Protein AF-A0A519QEM3-F1 (afdb_monomer_lite)

Structure (mmCIF, N/CA/C/O backbone):
data_AF-A0A519QEM3-F1
#
_entry.id   AF-A0A519QEM3-F1
#
loop_
_atom_site.group_PDB
_atom_site.id
_atom_site.type_symbol
_atom_site.label_atom_id
_atom_site.label_alt_id
_atom_site.label_comp_id
_atom_site.label_asym_id
_atom_site.label_entity_id
_atom_site.label_seq_id
_atom_site.pdbx_PDB_ins_code
_atom_site.Cartn_x
_atom_site.Cartn_y
_atom_site.Cartn_z
_atom_site.occupancy
_atom_site.B_iso_or_equiv
_atom_site.auth_seq_id
_atom_site.auth_comp_id
_atom_site.auth_asym_id
_atom_site.auth_atom_id
_atom_site.pdbx_PDB_model_num
ATOM 1 N N . MET A 1 1 ? -56.409 52.881 5.881 1.00 37.09 1 MET A N 1
ATOM 2 C CA . MET A 1 1 ? -55.362 53.897 6.147 1.00 37.09 1 MET A CA 1
ATOM 3 C C . MET A 1 1 ? -54.203 53.161 6.816 1.00 37.09 1 MET A C 1
ATOM 5 O O . MET A 1 1 ? -54.442 52.584 7.860 1.00 37.09 1 MET A O 1
ATOM 9 N N . ARG A 1 2 ? -53.178 52.768 6.035 1.00 37.94 2 ARG A N 1
ATOM 10 C CA . ARG A 1 2 ? -51.788 53.311 6.024 1.00 37.94 2 ARG A CA 1
ATOM 11 C C . ARG A 1 2 ? -51.075 53.154 7.381 1.00 37.94 2 ARG A C 1
ATOM 13 O O . ARG A 1 2 ? -51.625 53.618 8.361 1.00 37.94 2 ARG A O 1
ATOM 20 N N . ALA A 1 3 ? -49.854 52.649 7.540 1.00 41.03 3 ALA A N 1
ATOM 21 C CA . ALA A 1 3 ? -48.864 51.926 6.736 1.00 41.03 3 ALA A CA 1
ATOM 22 C C . ALA A 1 3 ? -47.791 51.458 7.757 1.00 41.03 3 ALA A C 1
ATOM 24 O O . ALA A 1 3 ? -47.508 52.206 8.690 1.00 41.03 3 ALA A O 1
ATOM 25 N N . ALA A 1 4 ? -47.194 50.272 7.607 1.00 41.25 4 ALA A N 1
ATOM 26 C CA . ALA A 1 4 ? -45.984 49.891 8.350 1.00 41.25 4 ALA A CA 1
ATOM 27 C C . ALA A 1 4 ? -44.762 50.084 7.430 1.00 41.25 4 ALA A C 1
ATOM 29 O O . ALA A 1 4 ? -44.864 49.758 6.243 1.00 41.25 4 ALA A O 1
ATOM 30 N N . PRO A 1 5 ? -43.636 50.641 7.911 1.00 49.56 5 PRO A N 1
ATOM 31 C CA . PRO A 1 5 ? -42.508 50.979 7.056 1.00 49.56 5 PRO A CA 1
ATOM 32 C C . PRO A 1 5 ? -41.719 49.716 6.698 1.00 49.56 5 PRO A C 1
ATOM 34 O O . PRO A 1 5 ? -41.186 49.027 7.565 1.00 49.56 5 PRO A O 1
ATOM 37 N N . GLY A 1 6 ? -41.640 49.420 5.401 1.00 39.38 6 GLY A N 1
ATOM 38 C CA . GLY A 1 6 ? -40.693 48.451 4.865 1.00 39.38 6 GLY A CA 1
ATOM 39 C C . GLY A 1 6 ? -39.281 49.026 4.925 1.00 39.38 6 GLY A C 1
ATOM 40 O O . GLY A 1 6 ? -38.982 50.009 4.251 1.00 39.38 6 GLY A O 1
ATOM 41 N N . ALA A 1 7 ? -38.413 48.416 5.727 1.00 47.94 7 ALA A N 1
ATOM 42 C CA . ALA A 1 7 ? -36.980 48.647 5.648 1.00 47.94 7 ALA A CA 1
ATOM 43 C C . ALA A 1 7 ? -36.429 47.873 4.438 1.00 47.94 7 ALA A C 1
ATOM 45 O O . ALA A 1 7 ? -36.292 46.652 4.471 1.00 47.94 7 ALA A O 1
ATOM 46 N N . LEU A 1 8 ? -36.149 48.590 3.349 1.00 42.59 8 LEU A N 1
ATOM 47 C CA . LEU A 1 8 ? -35.366 48.089 2.222 1.00 42.59 8 LEU A CA 1
ATOM 48 C C . LEU A 1 8 ? -33.909 47.918 2.672 1.00 42.59 8 LEU A C 1
ATOM 50 O O . LEU A 1 8 ? -33.175 48.895 2.796 1.00 42.59 8 LEU A O 1
ATOM 54 N N . ILE A 1 9 ? -33.481 46.677 2.894 1.00 47.78 9 ILE A N 1
ATOM 55 C CA . ILE A 1 9 ? -32.057 46.338 2.958 1.00 47.78 9 ILE A CA 1
ATOM 56 C C . ILE A 1 9 ? -31.592 46.144 1.514 1.00 47.78 9 ILE A C 1
ATOM 58 O O . ILE A 1 9 ? -31.802 45.096 0.907 1.00 47.78 9 ILE A O 1
ATOM 62 N N . ALA A 1 10 ? -30.994 47.188 0.943 1.00 45.66 10 ALA A N 1
ATOM 63 C CA . ALA A 1 10 ? -30.271 47.091 -0.315 1.00 45.66 10 ALA A CA 1
ATOM 64 C C . ALA A 1 10 ? -28.952 46.344 -0.061 1.00 45.66 10 ALA A C 1
ATOM 66 O O . ALA A 1 10 ? -27.999 46.905 0.477 1.00 45.66 10 ALA A O 1
ATOM 67 N N . ILE A 1 11 ? -28.905 45.060 -0.420 1.00 54.31 11 ILE A N 1
ATOM 68 C CA . ILE A 1 11 ? -27.664 44.285 -0.439 1.00 54.31 11 ILE A CA 1
ATOM 69 C C . ILE A 1 11 ? -26.858 44.763 -1.651 1.00 54.31 11 ILE A C 1
ATOM 71 O O . ILE A 1 11 ? -27.142 44.397 -2.790 1.00 54.31 11 ILE A O 1
ATOM 75 N N . LEU A 1 12 ? -25.862 45.612 -1.404 1.00 47.81 12 LEU A N 1
ATOM 76 C CA . LEU A 1 12 ? -24.816 45.940 -2.368 1.00 47.81 12 LEU A CA 1
ATOM 77 C C . LEU A 1 12 ? -23.982 44.675 -2.619 1.00 47.81 12 LEU A C 1
ATOM 79 O O . LEU A 1 12 ? -23.087 44.350 -1.840 1.00 47.81 12 LEU A O 1
ATOM 83 N N . LEU A 1 13 ? -24.281 43.946 -3.699 1.00 51.22 13 LEU A N 1
ATOM 84 C CA . LEU A 1 13 ? -23.350 42.969 -4.261 1.00 51.22 13 LEU A CA 1
ATOM 85 C C . LEU A 1 13 ? -22.171 43.740 -4.863 1.00 51.22 13 LEU A C 1
ATOM 87 O O . LEU A 1 13 ? -22.186 44.134 -6.028 1.00 51.22 13 LEU A O 1
ATOM 91 N N . SER A 1 14 ? -21.137 43.952 -4.058 1.00 55.09 14 SER A N 1
ATOM 92 C CA . SER A 1 14 ? -19.817 44.318 -4.552 1.00 55.09 14 SER A CA 1
ATOM 93 C C . SER A 1 14 ? -19.279 43.131 -5.349 1.00 55.09 14 SER A C 1
ATOM 95 O O . SER A 1 14 ? -18.717 42.195 -4.781 1.00 55.09 14 SER A O 1
ATOM 97 N N . ALA A 1 15 ? -19.484 43.136 -6.666 1.00 57.53 15 ALA A N 1
ATOM 98 C CA . ALA A 1 15 ? -18.758 42.256 -7.566 1.00 57.53 15 ALA A CA 1
ATOM 99 C C . ALA A 1 15 ? -17.275 42.636 -7.476 1.00 57.53 15 ALA A C 1
ATOM 101 O O . ALA A 1 15 ? -16.819 43.576 -8.126 1.00 57.53 15 ALA A O 1
ATOM 102 N N . ALA A 1 16 ? -16.527 41.945 -6.614 1.00 57.25 16 ALA A N 1
ATOM 103 C CA . ALA A 1 16 ? -15.078 41.978 -6.687 1.00 57.25 16 ALA A CA 1
ATOM 104 C C . ALA A 1 16 ? -14.698 41.559 -8.116 1.00 57.25 16 ALA A C 1
ATOM 106 O O . ALA A 1 16 ? -15.255 40.573 -8.614 1.00 57.25 16 ALA A O 1
ATOM 107 N N . PRO A 1 17 ? -13.814 42.297 -8.808 1.00 53.72 17 PRO A N 1
ATOM 108 C CA . PRO A 1 17 ? -13.381 41.893 -10.129 1.00 53.72 17 PRO A CA 1
ATOM 109 C C . PRO A 1 17 ? -12.759 40.509 -9.982 1.00 53.72 17 PRO A C 1
ATOM 111 O O . PRO A 1 17 ? -11.785 40.329 -9.249 1.00 53.72 17 PRO A O 1
ATOM 114 N N . VAL A 1 18 ? -13.360 39.519 -10.641 1.00 58.19 18 VAL A N 1
ATOM 115 C CA . VAL A 1 18 ? -12.718 38.229 -10.863 1.00 58.19 18 VAL A CA 1
ATOM 116 C C . VAL A 1 18 ? -11.415 38.567 -11.568 1.00 58.19 18 VAL A C 1
ATOM 118 O O . VAL A 1 18 ? -11.432 39.014 -12.714 1.00 58.19 18 VAL A O 1
ATOM 121 N N . ALA A 1 19 ? -10.297 38.454 -10.853 1.00 60.50 19 ALA A N 1
ATOM 122 C CA . ALA A 1 19 ? -8.987 38.566 -11.461 1.00 60.50 19 ALA A CA 1
ATOM 123 C C . ALA A 1 19 ? -8.963 37.534 -12.590 1.00 60.50 19 ALA A C 1
ATOM 125 O O . ALA A 1 19 ? -9.060 36.331 -12.337 1.00 60.50 19 ALA A O 1
ATOM 126 N N . ALA A 1 20 ? -8.961 38.021 -13.831 1.00 57.25 20 ALA A N 1
ATOM 127 C CA . ALA A 1 20 ? -8.932 37.183 -15.011 1.00 57.25 20 ALA A CA 1
ATOM 128 C C . ALA A 1 20 ? -7.751 36.221 -14.867 1.00 57.25 20 ALA A C 1
ATOM 130 O O . ALA A 1 20 ? -6.606 36.652 -14.722 1.00 57.25 20 ALA A O 1
ATOM 131 N N . GLN A 1 21 ? -8.046 34.922 -14.836 1.00 63.72 21 GLN A N 1
ATOM 132 C CA . GLN A 1 21 ? -7.025 33.887 -14.851 1.00 63.72 21 GLN A CA 1
ATOM 133 C C . GLN A 1 21 ? -6.188 34.108 -16.110 1.00 63.72 21 GLN A C 1
ATOM 135 O O . GLN A 1 21 ? -6.733 34.165 -17.212 1.00 63.72 21 GLN A O 1
ATOM 140 N N . THR A 1 22 ? -4.881 34.298 -15.947 1.00 73.06 22 THR A N 1
ATOM 141 C CA . THR A 1 22 ? -3.944 34.417 -17.062 1.00 73.06 22 THR A CA 1
ATOM 142 C C . THR A 1 22 ? -4.153 33.215 -17.977 1.00 73.06 22 THR A C 1
ATOM 144 O O . THR A 1 22 ? -4.041 32.076 -17.520 1.00 73.06 22 THR A O 1
ATOM 147 N N . SER A 1 23 ? -4.508 33.450 -19.244 1.00 73.31 23 SER A N 1
ATOM 148 C CA . SER A 1 23 ? -4.707 32.367 -20.208 1.00 73.31 23 SER A CA 1
ATOM 149 C C . SER A 1 23 ? -3.469 31.476 -20.226 1.00 73.31 23 SER A C 1
ATOM 151 O O . SER A 1 23 ? -2.350 31.977 -20.348 1.00 73.31 23 SER A O 1
ATOM 153 N N . TYR A 1 24 ? -3.663 30.164 -20.091 1.00 79.69 24 TYR A N 1
ATOM 154 C CA . TYR A 1 24 ? -2.576 29.201 -20.214 1.00 79.69 24 TYR A CA 1
ATOM 155 C C . TYR A 1 24 ? -1.916 29.367 -21.587 1.00 79.69 24 TYR A C 1
ATOM 157 O O . TYR A 1 24 ? -2.555 29.171 -22.621 1.00 79.69 24 TYR A O 1
ATOM 165 N N . VAL A 1 25 ? -0.639 29.742 -21.591 1.00 81.62 25 VAL A N 1
ATOM 166 C CA . VAL A 1 25 ? 0.192 29.731 -22.792 1.00 81.62 25 VAL A CA 1
ATOM 167 C C . VAL A 1 25 ? 0.949 28.414 -22.773 1.00 81.62 25 VAL A C 1
ATOM 169 O O . VAL A 1 25 ? 1.750 28.174 -21.872 1.00 81.62 25 VAL A O 1
ATOM 172 N N . ALA A 1 26 ? 0.669 27.545 -23.744 1.00 78.88 26 ALA A N 1
ATOM 173 C CA . ALA A 1 26 ? 1.406 26.302 -23.902 1.00 78.88 26 ALA A CA 1
ATOM 174 C C . ALA A 1 26 ? 2.866 26.631 -24.234 1.00 78.88 26 ALA A C 1
ATOM 176 O O . ALA A 1 26 ? 3.176 27.087 -25.335 1.00 78.88 26 ALA A O 1
ATOM 177 N N . THR A 1 27 ? 3.765 26.423 -23.277 1.00 82.69 27 THR A N 1
ATOM 178 C CA . THR A 1 27 ? 5.201 26.442 -23.552 1.00 82.69 27 THR A CA 1
ATOM 179 C C . THR A 1 27 ? 5.514 25.263 -24.475 1.00 82.69 27 THR A C 1
ATOM 181 O O . THR A 1 27 ? 5.010 24.164 -24.214 1.00 82.69 27 THR A O 1
ATOM 184 N N . PRO A 1 28 ? 6.315 25.442 -25.544 1.00 83.88 28 PRO A N 1
ATOM 185 C CA . PRO A 1 28 ? 6.778 24.305 -26.326 1.00 83.88 28 PRO A CA 1
ATOM 186 C C . PRO A 1 28 ? 7.442 23.290 -25.384 1.00 83.88 28 PRO A C 1
ATOM 188 O O . PRO A 1 28 ? 8.163 23.703 -24.466 1.00 83.88 28 PRO A O 1
ATOM 191 N N . PRO A 1 29 ? 7.171 21.982 -25.553 1.00 79.56 29 PRO A N 1
ATOM 192 C CA . PRO A 1 29 ? 7.812 20.968 -24.735 1.00 79.56 29 PRO A CA 1
ATOM 193 C C . PRO A 1 29 ? 9.324 21.125 -24.875 1.00 79.56 29 PRO A C 1
ATOM 195 O O . PRO A 1 29 ? 9.840 21.287 -25.981 1.00 79.56 29 PRO A O 1
ATOM 198 N N . LEU A 1 30 ? 10.024 21.129 -23.742 1.00 81.12 30 LEU A N 1
ATOM 199 C CA . LEU A 1 30 ? 11.479 21.088 -23.748 1.00 81.12 30 LEU A CA 1
ATOM 200 C C . LEU A 1 30 ? 11.917 19.834 -24.510 1.00 81.12 30 LEU A C 1
ATOM 202 O O . LEU A 1 30 ? 11.309 18.772 -24.341 1.00 81.12 30 LEU A O 1
ATOM 206 N N . GLU A 1 31 ? 12.969 19.960 -25.321 1.00 79.25 31 GLU A N 1
ATOM 207 C CA . GLU A 1 31 ? 13.616 18.793 -25.917 1.00 79.25 31 GLU A CA 1
ATOM 208 C C . GLU A 1 31 ? 13.948 17.796 -24.797 1.00 79.25 31 GLU A C 1
ATOM 210 O O . GLU A 1 31 ? 14.490 18.213 -23.761 1.00 79.25 31 GLU A O 1
ATOM 215 N N . PRO A 1 32 ? 13.601 16.504 -24.949 1.00 76.94 32 PRO A N 1
ATOM 216 C CA . PRO A 1 32 ? 13.931 15.506 -23.949 1.00 76.94 32 PRO A CA 1
ATOM 217 C C . PRO A 1 32 ? 15.425 15.575 -23.646 1.00 76.94 32 PRO A C 1
ATOM 219 O O . PRO A 1 32 ? 16.260 15.508 -24.550 1.00 76.94 32 PRO A O 1
ATOM 222 N N . GLY A 1 33 ? 15.769 15.724 -22.366 1.00 74.75 33 GLY A N 1
ATOM 223 C CA . GLY A 1 33 ? 17.163 15.645 -21.947 1.00 74.75 33 GLY A CA 1
ATOM 224 C C . GLY A 1 33 ? 17.785 14.331 -22.426 1.00 74.75 33 GLY A C 1
ATOM 225 O O . GLY A 1 33 ? 17.088 13.324 -22.576 1.00 74.75 33 GLY A O 1
ATOM 226 N N . ALA A 1 34 ? 19.099 14.336 -22.663 1.00 77.81 34 ALA A N 1
ATOM 227 C CA . ALA A 1 34 ? 19.812 13.119 -23.026 1.00 77.81 34 ALA A CA 1
ATOM 228 C C . ALA A 1 34 ? 19.531 12.030 -21.979 1.00 77.81 34 ALA A C 1
ATOM 230 O O . ALA A 1 34 ? 19.786 12.214 -20.786 1.00 77.81 34 ALA A O 1
ATOM 231 N N . GLY A 1 35 ? 18.955 10.913 -22.427 1.00 76.56 35 GLY A N 1
ATOM 232 C CA . GLY A 1 35 ? 18.642 9.795 -21.551 1.00 76.56 35 GLY A CA 1
ATOM 233 C C . GLY A 1 35 ? 19.917 9.253 -20.912 1.00 76.56 35 GLY A C 1
ATOM 234 O O . GLY A 1 35 ? 20.907 9.011 -21.596 1.00 76.56 35 GLY A O 1
ATOM 235 N N . VAL A 1 36 ? 19.883 9.032 -19.598 1.00 85.88 36 VAL A N 1
ATOM 236 C CA . VAL A 1 36 ? 21.011 8.444 -18.851 1.00 85.88 36 VAL A CA 1
ATOM 237 C C . VAL A 1 36 ? 21.280 6.999 -19.297 1.00 85.88 36 VAL A C 1
ATOM 239 O O . VAL A 1 36 ? 22.401 6.508 -19.202 1.00 85.88 36 VAL A O 1
ATOM 242 N N . CYS A 1 37 ? 20.253 6.322 -19.815 1.00 86.44 37 CYS A N 1
ATOM 243 C CA . CYS A 1 37 ? 20.293 4.919 -20.203 1.00 86.44 37 CYS A CA 1
ATOM 244 C C . CYS A 1 37 ? 20.213 4.764 -21.732 1.00 86.44 37 CYS A C 1
ATOM 246 O O . CYS A 1 37 ? 19.310 5.346 -22.346 1.00 86.44 37 CYS A O 1
ATOM 248 N N . PRO A 1 38 ? 21.065 3.929 -22.357 1.00 80.88 38 PRO A N 1
ATOM 249 C CA . PRO A 1 38 ? 20.909 3.548 -23.759 1.00 80.88 38 PRO A CA 1
ATOM 250 C C . PRO A 1 38 ? 19.513 2.967 -24.024 1.00 80.88 38 PRO A C 1
ATOM 252 O O . PRO A 1 38 ? 19.046 2.104 -23.285 1.00 80.88 38 PRO A O 1
ATOM 255 N N . GLY A 1 39 ? 18.816 3.468 -25.047 1.00 80.31 39 GLY A N 1
ATOM 256 C CA . GLY A 1 39 ? 17.453 3.018 -25.370 1.00 80.31 39 GLY A CA 1
ATOM 257 C C . GLY A 1 39 ? 16.391 3.350 -24.310 1.00 80.31 39 GLY A C 1
ATOM 258 O O . GLY A 1 39 ? 15.286 2.820 -24.377 1.00 80.31 39 GLY A O 1
ATOM 259 N N . GLY A 1 40 ? 16.705 4.210 -23.334 1.00 84.50 40 GLY A N 1
ATOM 260 C CA . GLY A 1 40 ? 15.761 4.672 -22.314 1.00 84.50 40 GLY A CA 1
ATOM 261 C C . GLY A 1 40 ? 15.545 3.725 -21.127 1.00 84.50 40 GLY A C 1
ATOM 262 O O . GLY A 1 40 ? 14.781 4.077 -20.232 1.00 84.50 40 GLY A O 1
ATOM 263 N N . LEU A 1 41 ? 16.220 2.567 -21.069 1.00 86.31 41 LEU A N 1
ATOM 264 C CA . LEU A 1 41 ? 16.090 1.608 -19.965 1.00 86.31 41 LEU A CA 1
ATOM 265 C C . LEU A 1 41 ? 17.458 1.135 -19.467 1.00 86.31 41 LEU A C 1
ATOM 267 O O . LEU A 1 41 ? 18.217 0.495 -20.188 1.00 86.31 41 LEU A O 1
ATOM 271 N N . CYS A 1 42 ? 17.766 1.441 -18.210 1.00 90.50 42 CYS A N 1
ATOM 272 C CA . CYS A 1 42 ? 18.963 0.934 -17.549 1.00 90.50 42 CYS A CA 1
ATOM 273 C C . CYS A 1 42 ? 18.725 -0.496 -17.052 1.00 90.50 42 CYS A C 1
ATOM 275 O O . CYS A 1 42 ? 17.659 -0.790 -16.517 1.00 90.50 42 CYS A O 1
ATOM 277 N N . GLN A 1 43 ? 19.747 -1.350 -17.176 1.00 91.38 43 GLN A N 1
ATOM 278 C CA . GLN A 1 43 ? 19.775 -2.715 -16.624 1.00 91.38 43 GLN A CA 1
ATOM 279 C C . GLN A 1 43 ? 18.526 -3.552 -16.972 1.00 91.38 43 GLN A C 1
ATOM 281 O O . GLN A 1 43 ? 17.890 -4.115 -16.072 1.00 91.38 43 GLN A O 1
ATOM 286 N N . PRO A 1 44 ? 18.136 -3.641 -18.257 1.00 92.06 44 PRO A N 1
ATOM 287 C CA . PRO A 1 44 ? 16.932 -4.368 -18.660 1.00 92.06 44 PRO A CA 1
ATOM 288 C C . PRO A 1 44 ? 16.945 -5.844 -18.230 1.00 92.06 44 PRO A C 1
ATOM 290 O O . PRO A 1 44 ? 15.888 -6.435 -18.010 1.00 92.06 44 PRO A O 1
ATOM 293 N N . GLU A 1 45 ? 18.123 -6.437 -18.037 1.00 93.88 45 GLU A N 1
ATOM 294 C CA . GLU A 1 45 ? 18.307 -7.820 -17.595 1.00 93.88 45 GLU A CA 1
ATOM 295 C C . GLU A 1 45 ? 17.709 -8.072 -16.201 1.00 93.88 45 GLU A C 1
ATOM 297 O O . GLU A 1 45 ? 17.262 -9.183 -15.914 1.00 93.88 45 GLU A O 1
ATOM 302 N N . ALA A 1 46 ? 17.619 -7.042 -15.348 1.00 93.75 46 ALA A N 1
ATOM 303 C CA . ALA A 1 46 ? 17.004 -7.145 -14.024 1.00 93.75 46 ALA A CA 1
ATOM 304 C C . ALA A 1 46 ? 15.506 -7.511 -14.087 1.00 93.75 46 ALA A C 1
ATOM 306 O O . ALA A 1 46 ? 14.953 -8.041 -13.122 1.00 93.75 46 ALA A O 1
ATOM 307 N N . LEU A 1 47 ? 14.847 -7.285 -15.230 1.00 93.50 47 LEU A N 1
ATOM 308 C CA . LEU A 1 47 ? 13.441 -7.635 -15.446 1.00 93.50 47 LEU A CA 1
ATOM 309 C C . LEU A 1 47 ? 13.227 -9.114 -15.795 1.00 93.50 47 LEU A C 1
ATOM 311 O O . LEU A 1 47 ? 12.089 -9.588 -15.739 1.00 93.50 47 LEU A O 1
ATOM 315 N N . ALA A 1 48 ? 14.286 -9.867 -16.114 1.00 95.94 48 ALA A N 1
ATOM 316 C CA . ALA A 1 48 ? 14.174 -11.254 -16.567 1.00 95.94 48 ALA A CA 1
ATOM 317 C C . ALA A 1 48 ? 13.387 -12.138 -15.582 1.00 95.94 48 ALA A C 1
ATOM 319 O O . ALA A 1 48 ? 12.530 -12.921 -15.994 1.00 95.94 48 ALA A O 1
ATOM 320 N N . GLY A 1 49 ? 13.612 -11.967 -14.273 1.00 96.12 49 GLY A N 1
ATOM 321 C CA . GLY A 1 49 ? 12.896 -12.719 -13.238 1.00 96.12 49 GLY A CA 1
ATOM 322 C C . GLY A 1 49 ? 11.392 -12.424 -13.195 1.00 96.12 49 GLY A C 1
ATOM 323 O O . GLY A 1 49 ? 10.589 -13.341 -13.017 1.00 96.12 49 GLY A O 1
ATOM 324 N N . VAL A 1 50 ? 10.995 -11.164 -13.409 1.00 95.00 50 VAL A N 1
ATOM 325 C CA . VAL A 1 50 ? 9.577 -10.770 -13.477 1.00 95.00 50 VAL A CA 1
ATOM 326 C C . VAL A 1 50 ? 8.921 -11.371 -14.717 1.00 95.00 50 VAL A C 1
ATOM 328 O O . VAL A 1 50 ? 7.843 -11.953 -14.604 1.00 95.00 50 VAL A O 1
ATOM 331 N N . PHE A 1 51 ? 9.574 -11.308 -15.881 1.00 96.06 51 PHE A N 1
ATOM 332 C CA . PHE A 1 51 ? 9.029 -11.890 -17.110 1.00 96.06 51 PHE A CA 1
ATOM 333 C C . PHE A 1 51 ? 8.904 -13.411 -17.037 1.00 96.06 51 PHE A C 1
ATOM 335 O O . PHE A 1 51 ? 7.874 -13.948 -17.440 1.00 96.06 51 PHE A O 1
ATOM 342 N N . ALA A 1 52 ? 9.881 -14.104 -16.449 1.00 97.38 52 ALA A N 1
ATOM 343 C CA . ALA A 1 52 ? 9.786 -15.542 -16.214 1.00 97.38 52 ALA A CA 1
ATOM 344 C C . ALA A 1 52 ? 8.603 -15.898 -15.294 1.00 97.38 52 ALA A C 1
ATOM 346 O O . ALA A 1 52 ? 7.864 -16.845 -15.562 1.00 97.38 52 ALA A O 1
ATOM 347 N N . ALA A 1 53 ? 8.376 -15.120 -14.229 1.00 97.50 53 ALA A N 1
ATOM 348 C CA . ALA A 1 53 ? 7.260 -15.348 -13.312 1.00 97.50 53 ALA A CA 1
ATOM 349 C C . ALA A 1 53 ? 5.889 -15.082 -13.964 1.00 97.50 53 ALA A C 1
ATOM 351 O O . ALA A 1 53 ? 4.936 -15.825 -13.714 1.00 97.50 53 ALA A O 1
ATOM 352 N N . LEU A 1 54 ? 5.790 -14.055 -14.812 1.00 96.75 54 LEU A N 1
ATOM 353 C CA . LEU A 1 54 ? 4.583 -13.747 -15.583 1.00 96.75 54 LEU A CA 1
ATOM 354 C C . LEU A 1 54 ? 4.293 -14.826 -16.638 1.00 96.75 54 LEU A C 1
ATOM 356 O O . LEU A 1 54 ? 3.160 -15.291 -16.717 1.00 96.75 54 LEU A O 1
ATOM 360 N N . ALA A 1 55 ? 5.312 -15.302 -17.360 1.00 97.12 55 ALA A N 1
ATOM 361 C CA . ALA A 1 55 ? 5.173 -16.401 -18.318 1.00 97.12 55 ALA A CA 1
ATOM 362 C C . ALA A 1 55 ? 4.716 -17.706 -17.641 1.00 97.12 55 ALA A C 1
ATOM 364 O O . ALA A 1 55 ? 3.840 -18.400 -18.149 1.00 97.12 55 ALA A O 1
ATOM 365 N N . ALA A 1 56 ? 5.249 -18.022 -16.454 1.00 97.56 56 ALA A N 1
ATOM 366 C CA . ALA A 1 56 ? 4.794 -19.170 -15.667 1.00 97.56 56 ALA A CA 1
ATOM 367 C C . ALA A 1 56 ? 3.339 -19.017 -15.174 1.00 97.56 56 ALA A C 1
ATOM 369 O O . ALA A 1 56 ? 2.620 -20.007 -15.048 1.00 97.56 56 ALA A O 1
ATOM 370 N N . THR A 1 57 ? 2.892 -17.781 -14.921 1.00 96.38 57 THR A N 1
ATOM 371 C CA . THR A 1 57 ? 1.490 -17.483 -14.578 1.00 96.38 57 THR A CA 1
ATOM 372 C C . THR A 1 57 ? 0.575 -17.718 -15.784 1.00 96.38 57 THR A C 1
ATOM 374 O O . THR A 1 57 ? -0.424 -18.416 -15.655 1.00 96.38 57 THR A O 1
ATOM 377 N N . GLU A 1 58 ? 0.948 -17.215 -16.967 1.00 95.19 58 GLU A N 1
ATOM 378 C CA . GLU A 1 58 ? 0.238 -17.464 -18.236 1.00 95.19 58 GLU A CA 1
ATOM 379 C C . GLU A 1 58 ? 0.160 -18.961 -18.576 1.00 95.19 58 GLU A C 1
ATOM 381 O O . GLU A 1 58 ? -0.876 -19.441 -19.030 1.00 95.19 58 GLU A O 1
ATOM 386 N N . ALA A 1 59 ? 1.231 -19.715 -18.314 1.00 96.38 59 ALA A N 1
ATOM 387 C CA . ALA A 1 59 ? 1.285 -21.157 -18.543 1.00 96.38 59 ALA A CA 1
ATOM 388 C C . ALA A 1 59 ? 0.534 -21.991 -17.484 1.00 96.38 59 ALA A C 1
ATOM 390 O O . ALA A 1 59 ? 0.480 -23.214 -17.605 1.00 96.38 59 ALA A O 1
ATOM 391 N N . GLY A 1 60 ? 0.002 -21.370 -16.423 1.00 95.56 60 GLY A N 1
ATOM 392 C CA . GLY A 1 60 ? -0.666 -22.072 -15.322 1.00 95.56 60 GLY A CA 1
ATOM 393 C C . GLY A 1 60 ? 0.262 -22.949 -14.471 1.00 95.56 60 GLY A C 1
ATOM 394 O O . GLY A 1 60 ? -0.212 -23.791 -13.714 1.00 95.56 60 GLY A O 1
ATOM 395 N N . THR A 1 61 ? 1.582 -22.773 -14.577 1.00 97.00 61 THR A N 1
ATOM 396 C CA . THR A 1 61 ? 2.591 -23.561 -13.842 1.00 97.00 61 THR A CA 1
ATOM 397 C C . THR A 1 61 ? 3.029 -22.901 -12.538 1.00 97.00 61 THR A C 1
ATOM 399 O O . THR A 1 61 ? 3.857 -23.438 -11.800 1.00 97.00 61 THR A O 1
ATOM 402 N N . ARG A 1 62 ? 2.473 -21.726 -12.238 1.00 93.62 62 ARG A N 1
ATOM 403 C CA . ARG A 1 62 ? 2.705 -20.973 -11.013 1.00 93.62 62 ARG A CA 1
ATOM 404 C C . ARG A 1 62 ? 1.403 -20.839 -10.230 1.00 93.62 62 ARG A C 1
ATOM 406 O O . ARG A 1 62 ? 0.408 -20.348 -10.743 1.00 93.62 62 ARG A O 1
ATOM 413 N N . ASP A 1 63 ? 1.458 -21.216 -8.961 1.00 90.00 63 ASP A N 1
ATOM 414 C CA . ASP A 1 63 ? 0.350 -21.188 -8.000 1.00 90.00 63 ASP A CA 1
ATOM 415 C C . ASP A 1 63 ? 0.318 -19.921 -7.128 1.00 90.00 63 ASP A C 1
ATOM 417 O O . ASP A 1 63 ? -0.674 -19.634 -6.459 1.00 90.00 63 ASP A O 1
ATOM 421 N N . ARG A 1 64 ? 1.406 -19.143 -7.135 1.00 92.19 64 ARG A N 1
ATOM 422 C CA . ARG A 1 64 ? 1.569 -17.937 -6.317 1.00 92.19 64 ARG A CA 1
ATOM 423 C C . ARG A 1 64 ? 1.527 -16.651 -7.159 1.00 92.19 64 ARG A C 1
ATOM 425 O O . ARG A 1 64 ? 2.095 -16.629 -8.255 1.00 92.19 64 ARG A O 1
ATOM 432 N N . PRO A 1 65 ? 0.978 -15.538 -6.644 1.00 93.62 65 PRO A N 1
ATOM 433 C CA . PRO A 1 65 ? 0.979 -14.258 -7.351 1.00 93.62 65 PRO A CA 1
ATOM 434 C C . PRO A 1 65 ? 2.372 -13.747 -7.765 1.00 93.62 65 PRO A C 1
ATOM 436 O O . PRO A 1 65 ? 3.411 -14.109 -7.194 1.00 93.62 65 PRO A O 1
ATOM 439 N N . VAL A 1 66 ? 2.386 -12.857 -8.759 1.00 95.81 66 VAL A N 1
ATOM 440 C CA . VAL A 1 66 ? 3.528 -11.986 -9.068 1.00 95.81 66 VAL A CA 1
ATOM 441 C C . VAL A 1 66 ? 3.257 -10.625 -8.437 1.00 95.81 66 VAL A C 1
ATOM 443 O O . VAL A 1 66 ? 2.269 -9.969 -8.761 1.00 95.81 66 VAL A O 1
ATOM 446 N N . HIS A 1 67 ? 4.127 -10.204 -7.521 1.00 93.81 67 HIS A N 1
ATOM 447 C CA . HIS A 1 67 ? 4.032 -8.900 -6.873 1.00 93.81 67 HIS A CA 1
ATOM 448 C C . HIS A 1 67 ? 4.965 -7.910 -7.567 1.00 93.81 67 HIS A C 1
ATOM 450 O O . HIS A 1 67 ? 6.164 -8.157 -7.670 1.00 93.81 67 HIS A O 1
ATOM 456 N N . ILE A 1 68 ? 4.410 -6.787 -8.020 1.00 93.56 68 ILE A N 1
ATOM 457 C CA . ILE A 1 68 ? 5.161 -5.661 -8.581 1.00 93.56 68 ILE A CA 1
ATOM 458 C C . ILE A 1 68 ? 4.991 -4.485 -7.623 1.00 93.56 68 ILE A C 1
ATOM 460 O O . ILE A 1 68 ? 3.866 -4.078 -7.333 1.00 93.56 68 ILE A O 1
ATOM 464 N N . LEU A 1 69 ? 6.109 -3.964 -7.121 1.00 92.62 69 LEU A N 1
ATOM 465 C CA . LEU A 1 69 ? 6.158 -2.809 -6.232 1.00 92.62 69 LEU A CA 1
ATOM 466 C C . LEU A 1 69 ? 6.725 -1.613 -7.000 1.00 92.62 69 LEU A C 1
ATOM 468 O O . LEU A 1 69 ? 7.867 -1.658 -7.449 1.00 92.62 69 LEU A O 1
ATOM 472 N N . GLN A 1 70 ? 5.939 -0.544 -7.106 1.00 92.75 70 GLN A N 1
ATOM 473 C CA . GLN A 1 70 ? 6.397 0.740 -7.629 1.00 92.75 70 GLN A CA 1
ATOM 474 C C . GLN A 1 70 ? 6.547 1.731 -6.473 1.00 92.75 70 GLN A C 1
ATOM 476 O O . GLN A 1 70 ? 5.584 2.000 -5.758 1.00 92.75 70 GLN A O 1
ATOM 481 N N . ILE A 1 71 ? 7.753 2.273 -6.307 1.00 90.44 71 ILE A N 1
ATOM 482 C CA . ILE A 1 71 ? 8.069 3.339 -5.351 1.00 90.44 71 ILE A CA 1
ATOM 483 C C . ILE A 1 71 ? 8.348 4.600 -6.163 1.00 90.44 71 ILE A C 1
ATOM 485 O O . ILE A 1 71 ? 9.105 4.551 -7.131 1.00 90.44 71 ILE A O 1
ATOM 489 N N . GLY A 1 72 ? 7.741 5.721 -5.785 1.00 90.69 72 GLY A N 1
ATOM 490 C CA . GLY A 1 72 ? 7.898 6.969 -6.519 1.00 90.69 72 GLY A CA 1
ATOM 491 C C . GLY A 1 72 ? 7.301 8.165 -5.792 1.00 90.69 72 GLY A C 1
ATOM 492 O O . GLY A 1 72 ? 7.122 8.146 -4.576 1.00 90.69 72 GLY A O 1
ATOM 493 N N . ASP A 1 73 ? 7.014 9.207 -6.561 1.00 90.06 73 ASP A N 1
ATOM 494 C CA . ASP A 1 73 ? 6.505 10.494 -6.094 1.00 90.06 73 ASP A CA 1
ATOM 495 C C . ASP A 1 73 ? 4.961 10.573 -6.131 1.00 90.06 73 ASP A C 1
ATOM 497 O O . ASP A 1 73 ? 4.254 9.558 -6.115 1.00 90.06 73 ASP A O 1
ATOM 501 N N . SER A 1 74 ? 4.424 11.795 -6.207 1.00 90.81 74 SER A N 1
ATOM 502 C CA . SER A 1 74 ? 2.988 12.070 -6.301 1.00 90.81 74 SER A CA 1
ATOM 503 C C . SER A 1 74 ? 2.292 11.393 -7.491 1.00 90.81 74 SER A C 1
ATOM 505 O O . SER A 1 74 ? 1.113 11.054 -7.377 1.00 90.81 74 SER A O 1
ATOM 507 N N . HIS A 1 75 ? 2.987 11.126 -8.603 1.00 91.81 75 HIS A N 1
ATOM 508 C CA . HIS A 1 75 ? 2.411 10.421 -9.754 1.00 91.81 75 HIS A CA 1
ATOM 509 C C . HIS A 1 75 ? 2.163 8.943 -9.453 1.00 91.81 75 HIS A C 1
ATOM 511 O O . HIS A 1 75 ? 1.179 8.363 -9.920 1.00 91.81 75 HIS A O 1
ATOM 517 N N . THR A 1 76 ? 3.047 8.341 -8.653 1.00 92.81 76 THR A N 1
ATOM 518 C CA . THR A 1 76 ? 2.857 6.983 -8.130 1.00 92.81 76 THR A CA 1
ATOM 519 C C . THR A 1 76 ? 1.772 6.986 -7.057 1.00 92.81 76 THR A C 1
ATOM 521 O O . THR A 1 76 ? 0.863 6.161 -7.110 1.00 92.81 76 THR A O 1
ATOM 524 N N . ALA A 1 77 ? 1.806 7.954 -6.133 1.00 89.75 77 ALA A N 1
ATOM 525 C CA . ALA A 1 77 ? 0.821 8.066 -5.058 1.00 89.75 77 ALA A CA 1
ATOM 526 C C . ALA A 1 77 ? -0.619 8.193 -5.593 1.00 89.75 77 ALA A C 1
ATOM 528 O O . ALA A 1 77 ? -1.522 7.510 -5.111 1.00 89.75 77 ALA A O 1
ATOM 529 N N . GLY A 1 78 ? -0.827 9.004 -6.638 1.00 91.44 78 GLY A N 1
ATOM 530 C CA . GLY A 1 78 ? -2.141 9.260 -7.240 1.00 91.44 78 GLY A CA 1
ATOM 531 C C . GLY A 1 78 ? -2.815 8.061 -7.920 1.00 91.44 78 GLY A C 1
ATOM 532 O O . GLY A 1 78 ? -3.952 8.183 -8.369 1.00 91.44 78 GLY A O 1
ATOM 533 N N . ASP A 1 79 ? -2.131 6.922 -8.036 1.00 93.56 79 ASP A N 1
ATOM 534 C CA . ASP A 1 79 ? -2.627 5.652 -8.577 1.00 93.56 79 ASP A CA 1
ATOM 535 C C . ASP A 1 79 ? -3.195 5.701 -10.013 1.00 93.56 79 ASP A C 1
ATOM 537 O O . ASP A 1 79 ? -3.792 4.733 -10.478 1.00 93.56 79 ASP A O 1
ATOM 541 N N . ARG A 1 80 ? -3.001 6.794 -10.767 1.00 94.44 80 ARG A N 1
ATOM 542 C CA . ARG A 1 80 ? -3.459 6.892 -12.169 1.00 94.44 80 ARG A CA 1
ATOM 543 C C . ARG A 1 80 ? -2.608 6.036 -13.101 1.00 94.44 80 ARG A C 1
ATOM 545 O O . ARG A 1 80 ? -3.149 5.275 -13.899 1.00 94.44 80 ARG A O 1
ATOM 552 N N . ILE A 1 81 ? -1.284 6.129 -12.967 1.00 94.69 81 ILE A N 1
ATOM 553 C CA . ILE A 1 81 ? -0.329 5.349 -13.765 1.00 94.69 81 ILE A CA 1
ATOM 554 C C . ILE A 1 81 ? -0.287 3.903 -13.261 1.00 94.69 81 ILE A C 1
ATOM 556 O O . ILE A 1 81 ? -0.568 2.975 -14.018 1.00 94.69 81 ILE A O 1
ATOM 560 N N . THR A 1 82 ? -0.010 3.702 -11.969 1.00 95.25 82 THR A N 1
ATOM 561 C CA . THR A 1 82 ? 0.072 2.362 -11.357 1.00 95.25 82 THR A CA 1
ATOM 562 C C . THR A 1 82 ? -1.252 1.613 -11.418 1.00 95.25 82 THR A C 1
ATOM 564 O O . THR A 1 82 ? -1.272 0.409 -11.669 1.00 95.25 82 THR A O 1
ATOM 567 N N . GLY A 1 83 ? -2.375 2.310 -11.233 1.00 94.62 83 GLY A N 1
ATOM 568 C CA . GLY A 1 83 ? -3.704 1.719 -11.301 1.00 94.62 83 GLY A CA 1
ATOM 569 C C . GLY A 1 83 ? -4.042 1.223 -12.697 1.00 94.62 83 GLY A C 1
ATOM 570 O O . GLY A 1 83 ? -4.511 0.091 -12.826 1.00 94.62 83 GLY A O 1
ATOM 571 N N . LYS A 1 84 ? -3.748 2.015 -13.737 1.00 96.19 84 LYS A N 1
ATOM 572 C CA . LYS A 1 84 ? -3.912 1.589 -15.132 1.00 96.19 84 LYS A CA 1
ATOM 573 C C . LYS A 1 84 ? -2.994 0.416 -15.475 1.00 96.19 84 LYS A C 1
ATOM 575 O O . LYS A 1 84 ? -3.480 -0.575 -16.011 1.00 96.19 84 LYS A O 1
ATOM 580 N N . LEU A 1 85 ? -1.717 0.482 -15.090 1.00 96.12 85 LEU A N 1
ATOM 581 C CA . LEU A 1 85 ? -0.765 -0.613 -15.298 1.00 96.12 85 LEU A CA 1
ATOM 582 C C . LEU A 1 85 ? -1.260 -1.919 -14.658 1.00 96.12 85 LEU A C 1
ATOM 584 O O . LEU A 1 85 ? -1.260 -2.967 -15.299 1.00 96.12 85 LEU A O 1
ATOM 588 N N . ARG A 1 86 ? -1.743 -1.863 -13.412 1.00 96.00 86 ARG A N 1
ATOM 589 C CA . ARG A 1 86 ? -2.330 -3.021 -12.723 1.00 96.00 86 ARG A CA 1
ATOM 590 C C . ARG A 1 86 ? -3.555 -3.564 -13.453 1.00 96.00 86 ARG A C 1
ATOM 592 O O . ARG A 1 86 ? -3.686 -4.779 -13.543 1.00 96.00 86 ARG A O 1
ATOM 599 N N . VAL A 1 87 ? -4.450 -2.705 -13.951 1.00 95.44 87 VAL A N 1
ATOM 600 C CA . VAL A 1 87 ? -5.619 -3.144 -14.734 1.00 95.44 87 VAL A CA 1
ATOM 601 C C . VAL A 1 87 ? -5.172 -3.935 -15.962 1.00 95.44 87 VAL A C 1
ATOM 603 O O . VAL A 1 87 ? -5.665 -5.041 -16.162 1.00 95.44 87 VAL A O 1
ATOM 606 N N . ASP A 1 88 ? -4.205 -3.422 -16.719 1.00 96.50 88 ASP A N 1
ATOM 607 C CA . ASP A 1 88 ? -3.732 -4.063 -17.951 1.00 96.50 88 ASP A CA 1
ATOM 608 C C . ASP A 1 88 ? -3.025 -5.393 -17.670 1.00 96.50 88 ASP A C 1
ATOM 610 O O . ASP A 1 88 ? -3.300 -6.409 -18.311 1.00 96.50 88 ASP A O 1
ATOM 614 N N . LEU A 1 89 ? -2.156 -5.422 -16.657 1.00 96.00 89 LEU A N 1
ATOM 615 C CA . LEU A 1 89 ? -1.472 -6.647 -16.250 1.00 96.00 89 LEU A CA 1
ATOM 616 C C . LEU A 1 89 ? -2.461 -7.701 -15.749 1.00 96.00 89 LEU A C 1
ATOM 618 O O . LEU A 1 89 ? -2.338 -8.868 -16.102 1.00 96.00 89 LEU A O 1
ATOM 622 N N . GLN A 1 90 ? -3.472 -7.310 -14.973 1.00 95.38 90 GLN A N 1
ATOM 623 C CA . GLN A 1 90 ? -4.486 -8.246 -14.489 1.00 95.38 90 GLN A CA 1
ATOM 624 C C . GLN A 1 90 ? -5.415 -8.755 -15.590 1.00 95.38 90 GLN A C 1
ATOM 626 O O . GLN A 1 90 ? -5.902 -9.880 -15.493 1.00 95.38 90 GLN A O 1
ATOM 631 N N . GLN A 1 91 ? -5.684 -7.945 -16.617 1.00 95.44 91 GLN A N 1
ATOM 632 C CA . GLN A 1 91 ? -6.444 -8.385 -17.789 1.00 95.44 91 GLN A CA 1
ATOM 633 C C . GLN A 1 91 ? -5.704 -9.480 -18.559 1.00 95.44 91 GLN A C 1
ATOM 635 O O . GLN A 1 91 ? -6.345 -10.396 -19.063 1.00 95.44 91 GLN A O 1
ATOM 640 N N . ARG A 1 92 ? -4.370 -9.406 -18.621 1.00 95.25 92 ARG A N 1
ATOM 641 C CA . ARG A 1 92 ? -3.545 -10.376 -19.346 1.00 95.25 92 ARG A CA 1
ATOM 642 C C . ARG A 1 92 ? -3.166 -11.605 -18.517 1.00 95.25 92 ARG A C 1
ATOM 644 O O . ARG A 1 92 ? -3.323 -12.725 -18.983 1.00 95.25 92 ARG A O 1
ATOM 651 N N . PHE A 1 93 ? -2.670 -11.398 -17.300 1.00 95.62 93 PHE A N 1
ATOM 652 C CA . PHE A 1 93 ? -2.064 -12.443 -16.462 1.00 95.62 93 PHE A CA 1
ATOM 653 C C . PHE A 1 93 ? -2.981 -12.936 -15.332 1.00 95.62 93 PHE A C 1
ATOM 655 O O . PHE A 1 93 ? -2.589 -13.794 -14.546 1.00 95.62 93 PHE A O 1
ATOM 662 N N . GLY A 1 94 ? -4.198 -12.397 -15.226 1.00 92.81 94 GLY A N 1
ATOM 663 C CA . GLY A 1 94 ? -5.170 -12.767 -14.200 1.00 92.81 94 GLY A CA 1
ATOM 664 C C . GLY A 1 94 ? -5.184 -11.844 -12.976 1.00 92.81 94 GLY A C 1
ATOM 665 O O . GLY A 1 94 ? -4.254 -11.092 -12.678 1.00 92.81 94 GLY A O 1
ATOM 666 N N . ARG A 1 95 ? -6.301 -11.882 -12.241 1.00 93.06 95 ARG A N 1
ATOM 667 C CA . ARG A 1 95 ? -6.566 -10.998 -11.096 1.00 93.06 95 ARG A CA 1
ATOM 668 C C . ARG A 1 95 ? -6.078 -11.629 -9.791 1.00 93.06 95 ARG A C 1
ATOM 670 O O . ARG A 1 95 ? -6.793 -12.415 -9.186 1.00 93.06 95 ARG A O 1
ATOM 677 N N . ALA A 1 96 ? -4.914 -11.203 -9.307 1.00 89.75 96 ALA A N 1
ATOM 678 C CA . ALA A 1 96 ? -4.355 -11.636 -8.017 1.00 89.75 96 ALA A CA 1
ATOM 679 C C . ALA A 1 96 ? -4.680 -10.688 -6.837 1.00 89.75 96 ALA A C 1
ATOM 681 O O . ALA A 1 96 ? -3.950 -10.624 -5.850 1.00 89.75 96 ALA A O 1
ATOM 682 N N . GLY A 1 97 ? -5.768 -9.921 -6.946 1.00 89.06 97 GLY A N 1
ATOM 683 C CA . GLY A 1 97 ? -6.186 -8.957 -5.927 1.00 89.06 97 GLY A CA 1
ATOM 684 C C . GLY A 1 97 ? -5.549 -7.574 -6.072 1.00 89.06 97 GLY A C 1
ATOM 685 O O . GLY A 1 97 ? -4.893 -7.253 -7.060 1.00 89.06 97 GLY A O 1
ATOM 686 N N . ARG A 1 98 ? -5.810 -6.706 -5.096 1.00 87.88 98 ARG A N 1
ATOM 687 C CA . ARG A 1 98 ? -5.493 -5.275 -5.183 1.00 87.88 98 ARG A CA 1
ATOM 688 C C . ARG A 1 98 ? -4.023 -4.938 -4.915 1.00 87.88 98 ARG A C 1
ATOM 690 O O . ARG A 1 98 ? -3.525 -3.956 -5.464 1.00 87.88 98 ARG A O 1
ATOM 697 N N . GLY A 1 99 ? -3.347 -5.745 -4.105 1.00 87.50 99 GLY A N 1
ATOM 698 C CA . GLY A 1 99 ? -2.025 -5.433 -3.563 1.00 87.50 99 GLY A CA 1
ATOM 699 C C . GLY A 1 99 ? -2.095 -4.586 -2.289 1.00 87.50 99 GLY A C 1
ATOM 700 O O . GLY A 1 99 ? -3.162 -4.425 -1.697 1.00 87.50 99 GLY A O 1
ATOM 701 N N . VAL A 1 100 ? -0.935 -4.082 -1.867 1.00 84.00 100 VAL A N 1
ATOM 702 C CA . VAL A 1 100 ? -0.770 -3.300 -0.632 1.00 84.00 100 VAL A CA 1
ATOM 703 C C . VAL A 1 100 ? -1.447 -1.937 -0.760 1.00 84.00 100 VAL A C 1
ATOM 705 O O . VAL A 1 100 ? -1.381 -1.298 -1.809 1.00 84.00 100 VAL A O 1
ATOM 708 N N . MET A 1 101 ? -2.089 -1.501 0.322 1.00 83.56 101 MET A N 1
ATOM 709 C CA . MET A 1 101 ? -2.817 -0.241 0.421 1.00 83.56 101 MET A CA 1
ATOM 710 C C . MET A 1 101 ? -2.490 0.460 1.738 1.00 83.56 101 MET A C 1
ATOM 712 O O . MET A 1 101 ? -2.223 -0.228 2.724 1.00 83.56 101 MET A O 1
ATOM 716 N N . PRO A 1 102 ? -2.531 1.803 1.790 1.00 80.81 102 PRO A N 1
ATOM 717 C CA . PRO A 1 102 ? -2.539 2.499 3.066 1.00 80.81 102 PRO A CA 1
ATOM 718 C C . PRO A 1 102 ? -3.762 2.066 3.899 1.00 80.81 102 PRO A C 1
ATOM 720 O O . PRO A 1 102 ? -4.813 1.760 3.330 1.00 80.81 102 PRO A O 1
ATOM 723 N N . PRO A 1 103 ? -3.653 2.070 5.239 1.00 70.19 103 PRO A N 1
ATOM 724 C CA . PRO A 1 103 ? -4.731 1.650 6.139 1.00 70.19 103 PRO A CA 1
ATOM 725 C C . PRO A 1 103 ? -5.906 2.646 6.205 1.00 70.19 103 PRO A C 1
ATOM 727 O O . PRO A 1 103 ? -6.892 2.386 6.887 1.00 70.19 103 PRO A O 1
ATOM 730 N N . GLY A 1 104 ? -5.816 3.777 5.499 1.00 78.62 104 GLY A N 1
ATOM 731 C CA . GLY A 1 104 ? -6.824 4.832 5.454 1.00 78.62 104 GLY A CA 1
ATOM 732 C C . GLY A 1 104 ? -6.596 5.783 4.277 1.00 78.62 104 GLY A C 1
ATOM 733 O O . GLY A 1 104 ? -5.992 5.408 3.271 1.00 78.62 104 GLY A O 1
ATOM 734 N N . LEU A 1 105 ? -7.086 7.015 4.400 1.00 84.00 105 LEU A N 1
ATOM 735 C CA . LEU A 1 105 ? -6.901 8.104 3.444 1.00 84.00 105 LEU A CA 1
ATOM 736 C C . LEU A 1 105 ? -5.594 8.856 3.764 1.00 84.00 105 LEU A C 1
ATOM 738 O O . LEU A 1 105 ? -5.575 9.648 4.706 1.00 84.00 105 LEU A O 1
ATOM 742 N N . PRO A 1 106 ? -4.494 8.632 3.017 1.00 83.38 106 PRO A N 1
ATOM 743 C CA . PRO A 1 106 ? -3.208 9.277 3.295 1.00 83.38 106 PRO A CA 1
ATOM 744 C C . PRO A 1 106 ? -3.224 10.792 3.066 1.00 83.38 106 PRO A C 1
ATOM 746 O O . PRO A 1 106 ? -2.428 11.512 3.660 1.00 83.38 106 PRO A O 1
ATOM 749 N N . TYR A 1 107 ? -4.088 11.278 2.177 1.00 87.25 107 TYR A N 1
ATOM 750 C CA . TYR A 1 107 ? -4.221 12.685 1.817 1.00 87.25 107 TYR A CA 1
ATOM 751 C C . TYR A 1 107 ? -5.586 12.940 1.168 1.00 87.25 107 TYR A C 1
ATOM 753 O O . TYR A 1 107 ? -6.253 12.012 0.693 1.00 87.25 107 TYR A O 1
ATOM 761 N N . ASP A 1 108 ? -5.981 14.210 1.111 1.00 87.25 108 ASP A N 1
ATOM 762 C CA . ASP A 1 108 ? -7.242 14.625 0.503 1.00 87.25 108 ASP A CA 1
ATOM 763 C C . ASP A 1 108 ? -7.274 14.320 -0.998 1.00 87.25 108 ASP A C 1
ATOM 765 O O . ASP A 1 108 ? -6.335 14.600 -1.743 1.00 87.25 108 ASP A O 1
ATOM 769 N N . GLY A 1 109 ? -8.378 13.728 -1.454 1.00 87.56 109 GLY A N 1
ATOM 770 C CA . GLY A 1 109 ? -8.536 13.317 -2.850 1.00 87.56 109 GLY A CA 1
ATOM 771 C C . GLY A 1 109 ? -7.878 11.977 -3.198 1.00 87.56 109 GLY A C 1
ATOM 772 O O . GLY A 1 109 ? -7.785 11.646 -4.382 1.00 87.56 109 GLY A O 1
ATOM 773 N N . TYR A 1 110 ? -7.450 11.182 -2.208 1.00 90.25 110 TYR A N 1
ATOM 774 C CA . TYR A 1 110 ? -7.008 9.807 -2.443 1.00 90.25 110 TYR A CA 1
ATOM 775 C C . TYR A 1 110 ? -8.133 8.961 -3.061 1.00 90.25 110 TYR A C 1
ATOM 777 O O . TYR A 1 110 ? -9.080 8.553 -2.390 1.00 90.25 110 TYR A O 1
ATOM 785 N N . ALA A 1 111 ? -8.020 8.701 -4.363 1.00 89.75 111 ALA A N 1
ATOM 786 C CA . ALA A 1 111 ? -9.032 8.020 -5.165 1.00 89.75 111 ALA A CA 1
ATOM 787 C C . ALA A 1 111 ? -8.372 6.921 -6.004 1.00 89.75 111 ALA A C 1
ATOM 789 O O . ALA A 1 111 ? -8.106 7.110 -7.197 1.00 89.75 111 ALA A O 1
ATOM 790 N N . PRO A 1 112 ? -8.030 5.791 -5.376 1.00 90.81 112 PRO A N 1
ATOM 791 C CA . PRO A 1 112 ? -7.186 4.811 -6.015 1.00 90.81 112 PRO A CA 1
ATOM 792 C C . PRO A 1 112 ? -8.038 3.846 -6.864 1.00 90.81 112 PRO A C 1
ATOM 794 O O . PRO A 1 112 ? -9.244 3.708 -6.665 1.00 90.81 112 PRO A O 1
ATOM 797 N N . TYR A 1 113 ? -7.446 3.182 -7.856 1.00 88.88 113 TYR A N 1
ATOM 798 C CA . TYR A 1 113 ? -8.212 2.368 -8.810 1.00 88.88 113 TYR A CA 1
ATOM 799 C C . TYR A 1 113 ? -8.744 1.086 -8.153 1.00 88.88 113 TYR A C 1
ATOM 801 O O . TYR A 1 113 ? -8.092 0.516 -7.285 1.00 88.88 113 TYR A O 1
ATOM 809 N N . GLN A 1 114 ? -9.874 0.565 -8.645 1.00 88.75 114 GLN A N 1
ATOM 810 C CA . GLN A 1 114 ? -10.491 -0.726 -8.274 1.00 88.75 114 GLN A CA 1
ATOM 811 C C . GLN A 1 114 ? -11.120 -0.836 -6.875 1.00 88.75 114 GLN A C 1
ATOM 813 O O . GLN A 1 114 ? -11.831 -1.810 -6.638 1.00 88.75 114 GLN A O 1
ATOM 818 N N . VAL A 1 115 ? -10.899 0.114 -5.964 1.00 85.12 115 VAL A N 1
ATOM 819 C CA . VAL A 1 115 ? -11.598 0.153 -4.669 1.00 85.12 115 VAL A CA 1
ATOM 820 C C . VAL A 1 115 ? -12.013 1.578 -4.337 1.00 85.12 115 VAL A C 1
ATOM 822 O O . VAL A 1 115 ? -11.363 2.533 -4.752 1.00 85.12 115 VAL A O 1
ATOM 825 N N . THR A 1 116 ? -13.036 1.712 -3.505 1.00 83.75 116 THR A N 1
ATOM 826 C CA . THR A 1 116 ? -13.332 2.964 -2.810 1.00 83.75 116 THR A CA 1
ATOM 827 C C . THR A 1 116 ? -12.790 2.868 -1.392 1.00 83.75 116 THR A C 1
ATOM 829 O O . THR A 1 116 ? -12.949 1.838 -0.739 1.00 83.75 116 THR A O 1
ATOM 832 N N . VAL A 1 117 ? -12.139 3.929 -0.924 1.00 79.44 117 VAL A N 1
ATOM 833 C CA . VAL A 1 117 ? -11.620 4.017 0.444 1.00 79.44 117 VAL A CA 1
ATOM 834 C C . VAL A 1 117 ? -12.463 5.026 1.208 1.00 79.44 117 VAL A C 1
ATOM 836 O O . VAL A 1 117 ? -12.737 6.115 0.709 1.00 79.44 117 VAL A O 1
ATOM 839 N N . ALA A 1 118 ? -12.877 4.657 2.414 1.00 76.44 118 ALA A N 1
ATOM 840 C CA . ALA A 1 118 ? -13.548 5.541 3.353 1.00 76.44 118 ALA A CA 1
ATOM 841 C C . ALA A 1 118 ? -12.833 5.458 4.703 1.00 76.44 118 ALA A C 1
ATOM 843 O O . ALA A 1 118 ? -12.331 4.400 5.077 1.00 76.44 118 ALA A O 1
ATOM 844 N N . GLN A 1 119 ? -12.803 6.573 5.427 1.00 72.00 119 GLN A N 1
ATOM 845 C CA . GLN A 1 119 ? -12.162 6.690 6.733 1.00 72.00 119 GLN A CA 1
ATOM 846 C C . GLN A 1 119 ? -13.133 7.346 7.713 1.00 72.00 119 GLN A C 1
ATOM 848 O O . GLN A 1 119 ? -13.781 8.335 7.372 1.00 72.00 119 GLN A O 1
ATOM 853 N N . ARG A 1 120 ? -13.240 6.808 8.931 1.00 65.62 120 ARG A N 1
ATOM 854 C CA . ARG A 1 120 ? -14.007 7.409 10.031 1.00 65.62 120 ARG A CA 1
ATOM 855 C C . ARG A 1 120 ? -13.209 7.293 11.314 1.00 65.62 120 ARG A C 1
ATOM 857 O O . ARG A 1 120 ? -12.890 6.180 11.700 1.00 65.62 120 ARG A O 1
ATOM 864 N N . GLY A 1 121 ? -12.904 8.420 11.950 1.00 55.31 121 GLY A N 1
ATOM 865 C CA . GLY A 1 121 ? -12.205 8.440 13.238 1.00 55.31 121 GLY A CA 1
ATOM 866 C C . GLY A 1 121 ? -10.721 8.066 13.186 1.00 55.31 121 GLY A C 1
ATOM 867 O O . GLY A 1 121 ? -10.129 7.912 14.236 1.00 55.31 121 GLY A O 1
ATOM 868 N N . TRP A 1 122 ? -10.108 7.915 12.004 1.00 57.97 122 TRP A N 1
ATOM 869 C CA . TRP A 1 122 ? -8.667 7.646 11.902 1.00 57.97 122 TRP A CA 1
ATOM 870 C C . TRP A 1 122 ? -7.918 8.907 11.470 1.00 57.97 122 TRP A C 1
ATOM 872 O O . TRP A 1 122 ? -8.440 9.702 10.684 1.00 57.97 122 TRP A O 1
ATOM 882 N N . VAL A 1 123 ? -6.673 9.045 11.925 1.00 61.47 123 VAL A N 1
ATOM 883 C CA . VAL A 1 123 ? -5.711 10.059 11.470 1.00 61.47 123 VAL A CA 1
ATOM 884 C C . VAL A 1 123 ? -4.518 9.340 10.846 1.00 61.47 123 VAL A C 1
ATOM 886 O O . VAL A 1 123 ? -3.944 8.442 11.460 1.00 61.47 123 VAL A O 1
ATOM 889 N N . MET A 1 124 ? -4.172 9.693 9.605 1.00 69.75 124 MET A N 1
ATOM 890 C CA . MET A 1 124 ? -3.056 9.076 8.881 1.00 69.75 124 MET A CA 1
ATOM 891 C C . MET A 1 124 ? -1.778 9.889 9.067 1.00 69.75 124 MET A C 1
ATOM 893 O O . MET A 1 124 ? -1.771 11.102 8.867 1.00 69.75 124 MET A O 1
ATOM 897 N N . GLU A 1 125 ? -0.675 9.207 9.374 1.00 71.81 125 GLU A N 1
ATOM 898 C CA . GLU A 1 125 ? 0.658 9.810 9.370 1.00 71.81 125 GLU A CA 1
ATOM 899 C C . GLU A 1 125 ? 1.457 9.318 8.160 1.00 71.81 125 GLU A C 1
ATOM 901 O O . GLU A 1 125 ? 1.764 8.127 8.053 1.00 71.81 125 GLU A O 1
ATOM 906 N N . ASN A 1 126 ? 1.825 10.242 7.270 1.00 76.88 126 ASN A N 1
ATOM 907 C CA . ASN A 1 126 ? 2.688 9.961 6.123 1.00 76.88 126 ASN A CA 1
ATOM 908 C C . ASN A 1 126 ? 4.170 10.006 6.510 1.00 76.88 126 ASN A C 1
ATOM 910 O O . ASN A 1 126 ? 4.582 10.747 7.407 1.00 76.88 126 ASN A O 1
ATOM 914 N N . ALA A 1 127 ? 4.992 9.256 5.779 1.00 75.75 127 ALA A N 1
ATOM 915 C CA . ALA A 1 127 ? 6.438 9.398 5.843 1.00 75.75 127 ALA A CA 1
ATOM 916 C C . ALA A 1 127 ? 6.835 10.841 5.478 1.00 75.75 127 ALA A C 1
ATOM 918 O O . ALA A 1 127 ? 6.362 11.366 4.465 1.00 75.75 127 ALA A O 1
ATOM 919 N N . PRO A 1 128 ? 7.700 11.497 6.267 1.00 70.81 128 PRO A N 1
ATOM 920 C CA . PRO A 1 128 ? 8.158 12.832 5.925 1.00 70.81 128 PRO A CA 1
ATOM 921 C C . PRO A 1 128 ? 9.033 12.775 4.665 1.00 70.81 128 PRO A C 1
ATOM 923 O O . PRO A 1 128 ? 9.852 11.868 4.515 1.00 70.81 128 PRO A O 1
ATOM 926 N N . LEU A 1 129 ? 8.886 13.766 3.777 1.00 73.06 129 LEU A N 1
ATOM 927 C CA . LEU A 1 129 ? 9.693 13.879 2.550 1.00 73.06 129 LEU A CA 1
ATOM 928 C C . LEU A 1 129 ? 11.189 14.031 2.847 1.00 73.06 129 LEU A C 1
ATOM 930 O O . LEU A 1 129 ? 12.031 13.605 2.062 1.00 73.06 129 LEU A O 1
ATOM 934 N N . GLN A 1 130 ? 11.511 14.633 3.992 1.00 67.69 130 GLN A N 1
ATOM 935 C CA . GLN A 1 130 ? 12.859 14.686 4.536 1.00 67.69 130 GLN A CA 1
ATOM 936 C C . GLN A 1 130 ? 12.853 14.075 5.935 1.00 67.69 130 GLN A C 1
ATOM 938 O O . GLN A 1 130 ? 12.063 14.501 6.783 1.00 67.69 130 GLN A O 1
ATOM 943 N N . PRO A 1 131 ? 13.716 13.084 6.211 1.00 59.78 131 PRO A N 1
ATOM 944 C CA . PRO A 1 131 ? 13.850 12.572 7.560 1.00 59.78 131 PRO A CA 1
ATOM 945 C C . PRO A 1 131 ? 14.347 13.699 8.4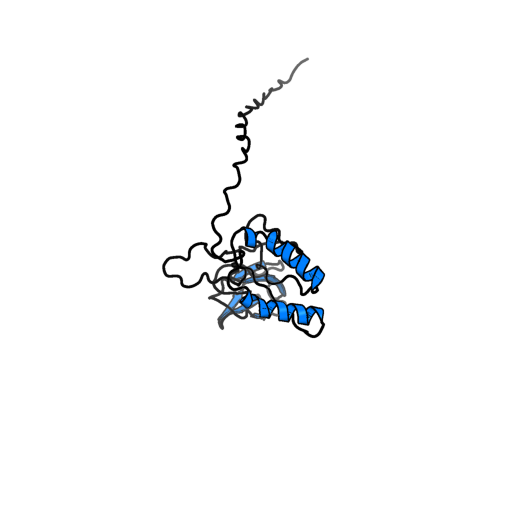79 1.00 59.78 131 PRO A C 1
ATOM 947 O O . PRO A 1 131 ? 15.232 14.465 8.086 1.00 59.78 131 PRO A O 1
ATOM 950 N N . PRO A 1 132 ? 13.825 13.806 9.714 1.00 60.09 132 PRO A N 1
ATOM 951 C CA . PRO A 1 132 ? 14.442 14.646 10.731 1.00 60.09 132 PRO A CA 1
ATOM 952 C C . PRO A 1 132 ? 15.925 14.289 10.871 1.00 60.09 132 PRO A C 1
ATOM 954 O O . PRO A 1 132 ? 16.284 13.109 10.793 1.00 60.09 132 PRO A O 1
ATOM 957 N N . ALA A 1 133 ? 16.784 15.287 11.089 1.00 58.19 133 ALA A N 1
ATOM 958 C CA . ALA A 1 133 ? 18.215 15.061 11.265 1.00 58.19 133 ALA A CA 1
ATOM 959 C C . ALA A 1 133 ? 18.467 13.956 12.313 1.00 58.19 133 ALA A C 1
ATOM 961 O O . ALA A 1 133 ? 17.945 14.012 13.426 1.00 58.19 133 ALA A O 1
ATOM 962 N N . GLY A 1 134 ? 19.232 12.927 11.936 1.00 57.12 134 GLY A N 1
ATOM 963 C CA . GLY A 1 134 ? 19.547 11.791 12.810 1.00 57.12 134 GLY A CA 1
ATOM 964 C C . GLY A 1 134 ? 18.488 10.680 12.892 1.00 57.12 134 GLY A C 1
ATOM 965 O O . GLY A 1 134 ? 18.667 9.749 13.675 1.00 57.12 134 GLY A O 1
ATOM 966 N N . ALA A 1 135 ? 17.404 10.719 12.105 1.00 56.09 135 ALA A N 1
ATOM 967 C CA . ALA A 1 135 ? 16.423 9.631 12.041 1.00 56.09 135 ALA A CA 1
ATOM 968 C C . ALA A 1 135 ? 16.747 8.636 10.900 1.00 56.09 135 ALA A C 1
ATOM 970 O O . ALA A 1 135 ? 16.642 9.007 9.732 1.00 56.09 135 ALA A O 1
ATOM 971 N N . PRO A 1 136 ? 17.088 7.364 11.194 1.00 52.44 136 PRO A N 1
ATOM 972 C CA . PRO A 1 136 ? 17.519 6.409 10.169 1.00 52.44 136 PRO A CA 1
ATOM 973 C C . PRO A 1 136 ? 16.373 5.834 9.321 1.00 52.44 136 PRO A C 1
ATOM 975 O O . PRO A 1 136 ? 16.630 5.329 8.234 1.00 52.44 136 PRO A O 1
ATOM 978 N N . THR A 1 137 ? 15.117 5.878 9.789 1.00 57.03 137 THR A N 1
ATOM 979 C CA . THR A 1 137 ? 13.953 5.372 9.037 1.00 57.03 137 THR A CA 1
ATOM 980 C C . THR A 1 137 ? 12.659 6.129 9.385 1.00 57.03 137 THR A C 1
ATOM 982 O O . THR A 1 137 ? 12.464 6.514 10.544 1.00 57.03 137 THR A O 1
ATOM 985 N N . PRO A 1 138 ? 11.727 6.304 8.425 1.00 55.97 138 PRO A N 1
ATOM 986 C CA . PRO A 1 138 ? 10.457 7.011 8.641 1.00 55.97 138 PRO A CA 1
ATOM 987 C C . PRO A 1 138 ? 9.449 6.255 9.534 1.00 55.97 138 PRO A C 1
ATOM 989 O O . PRO A 1 138 ? 8.432 6.825 9.934 1.00 55.97 138 PRO A O 1
ATOM 992 N N . ARG A 1 139 ? 9.744 5.000 9.920 1.00 65.81 139 ARG A N 1
ATOM 993 C CA . ARG A 1 139 ? 8.858 4.096 10.687 1.00 65.81 139 ARG A CA 1
ATOM 994 C C . ARG A 1 139 ? 7.441 4.033 10.103 1.00 65.81 139 ARG A C 1
ATOM 996 O O . ARG A 1 139 ? 6.468 4.203 10.833 1.00 65.81 139 ARG A O 1
ATOM 1003 N N . THR A 1 140 ? 7.341 3.840 8.798 1.00 69.19 140 THR A N 1
ATOM 1004 C CA . THR A 1 140 ? 6.089 3.665 8.054 1.00 69.19 140 THR A CA 1
ATOM 1005 C C . THR A 1 140 ? 6.070 2.292 7.388 1.00 69.19 140 THR A C 1
ATOM 1007 O O . THR A 1 140 ? 7.127 1.692 7.181 1.00 69.19 140 THR A O 1
ATOM 1010 N N . GLY A 1 141 ? 4.872 1.774 7.094 1.00 71.75 141 GLY A N 1
ATOM 1011 C CA . GLY A 1 141 ? 4.719 0.555 6.296 1.00 71.75 141 GLY A CA 1
ATOM 1012 C C . GLY A 1 141 ? 5.107 0.779 4.831 1.00 71.75 141 GLY A C 1
ATOM 1013 O O . GLY A 1 141 ? 5.472 1.886 4.431 1.00 71.75 141 GLY A O 1
ATOM 1014 N N . LEU A 1 142 ? 4.979 -0.260 4.001 1.00 79.06 142 LEU A N 1
ATOM 1015 C CA . LEU A 1 142 ? 5.355 -0.204 2.580 1.00 79.06 142 LEU A CA 1
ATOM 1016 C C . LEU A 1 142 ? 4.569 0.856 1.785 1.00 79.06 142 LEU A C 1
ATOM 1018 O O . LEU A 1 142 ? 5.079 1.405 0.815 1.00 79.06 142 LEU A O 1
ATOM 1022 N N . ALA A 1 143 ? 3.351 1.177 2.230 1.00 82.25 143 ALA A N 1
ATOM 1023 C CA . ALA A 1 143 ? 2.526 2.245 1.666 1.00 82.25 143 ALA A CA 1
ATOM 1024 C C . ALA A 1 143 ? 2.966 3.664 2.084 1.00 82.25 143 ALA A C 1
ATOM 1026 O O . ALA A 1 143 ? 2.354 4.637 1.657 1.00 82.25 143 ALA A O 1
ATOM 1027 N N . GLY A 1 144 ? 3.980 3.802 2.944 1.00 78.81 144 GLY A N 1
ATOM 1028 C CA . GLY A 1 144 ? 4.439 5.099 3.442 1.00 78.81 144 GLY A CA 1
ATOM 1029 C C . GLY A 1 144 ? 3.538 5.726 4.511 1.00 78.81 144 GLY A C 1
ATOM 1030 O O . GLY A 1 144 ? 3.726 6.897 4.824 1.00 78.81 144 GLY A O 1
ATOM 1031 N N . VAL A 1 145 ? 2.606 4.960 5.093 1.00 72.94 145 VAL A N 1
ATOM 1032 C CA . VAL A 1 145 ? 1.603 5.422 6.074 1.00 72.94 145 VAL A CA 1
ATOM 1033 C C . VAL A 1 145 ? 1.642 4.561 7.339 1.00 72.94 145 VAL A C 1
ATOM 1035 O O . VAL A 1 145 ? 2.033 3.391 7.278 1.00 72.94 145 VAL A O 1
ATOM 1038 N N . ARG A 1 146 ? 1.243 5.121 8.488 1.00 67.50 146 ARG A N 1
ATOM 1039 C CA . ARG A 1 146 ? 1.005 4.372 9.736 1.00 67.50 146 ARG A CA 1
ATOM 1040 C C . ARG A 1 146 ? -0.217 4.873 10.518 1.00 67.50 146 ARG A C 1
ATOM 1042 O O . ARG A 1 146 ? -0.628 6.018 10.341 1.00 67.50 146 ARG A O 1
ATOM 1049 N N . ALA A 1 147 ? -0.708 4.023 11.425 1.00 55.78 147 ALA A N 1
ATOM 1050 C CA . ALA A 1 147 ? -1.693 4.317 12.474 1.00 55.78 147 ALA A CA 1
ATOM 1051 C C . ALA A 1 147 ? -1.159 3.829 13.839 1.00 55.78 147 ALA A C 1
ATOM 1053 O O . ALA A 1 147 ? -0.224 3.023 13.872 1.00 55.78 147 ALA A O 1
ATOM 1054 N N . THR A 1 148 ? -1.671 4.354 14.959 1.00 52.25 148 THR A N 1
ATOM 1055 C CA . THR A 1 148 ? -0.872 4.383 16.197 1.00 52.25 148 THR A CA 1
ATOM 1056 C C . THR A 1 148 ? -1.582 4.042 17.543 1.00 52.25 148 THR A C 1
ATOM 1058 O O . THR A 1 148 ? -0.915 4.156 18.558 1.00 52.25 148 THR A O 1
ATOM 1061 N N . GLY A 1 149 ? -2.815 3.514 17.652 1.00 52.56 149 GLY A N 1
ATOM 1062 C CA . GLY A 1 149 ? -3.333 3.024 18.969 1.00 52.56 149 GLY A CA 1
ATOM 1063 C C . GLY A 1 149 ? -4.674 2.242 18.954 1.00 52.56 149 GLY A C 1
ATOM 1064 O O . GLY A 1 149 ? -5.009 1.676 17.915 1.00 52.56 149 GLY A O 1
ATOM 1065 N N . VAL A 1 150 ? -5.401 2.147 20.094 1.00 59.41 150 VAL A N 1
ATOM 1066 C CA . VAL A 1 150 ? -6.598 1.282 20.332 1.00 59.41 150 VAL A CA 1
ATOM 1067 C C . VAL A 1 150 ? -7.720 2.001 21.102 1.00 59.41 150 VAL A C 1
ATOM 1069 O O . VAL A 1 150 ? -7.473 2.543 22.178 1.00 59.41 150 VAL A O 1
ATOM 1072 N N . GLY A 1 151 ? -8.968 1.895 20.631 1.00 65.12 151 GLY A N 1
ATOM 1073 C CA . GLY A 1 151 ? -10.179 2.282 21.361 1.00 65.12 151 GLY A CA 1
ATOM 1074 C C . GLY A 1 151 ? -11.210 1.148 21.489 1.00 65.12 151 GLY A C 1
ATOM 1075 O O . GLY A 1 151 ? -11.293 0.246 20.657 1.00 65.12 151 GLY A O 1
ATOM 1076 N N . VAL A 1 152 ? -11.981 1.156 22.576 1.00 72.50 152 VAL A N 1
ATOM 1077 C CA . VAL A 1 152 ? -13.008 0.150 22.893 1.00 72.50 152 VAL A CA 1
ATOM 1078 C C . VAL A 1 152 ? -14.286 0.855 23.336 1.00 72.50 152 VAL A C 1
ATOM 1080 O O . VAL A 1 152 ? -14.239 1.722 24.209 1.00 72.50 152 VAL A O 1
ATOM 1083 N N . CYS A 1 153 ? -15.426 0.476 22.757 1.00 73.31 153 CYS A N 1
ATOM 1084 C CA . CYS A 1 153 ? -16.752 0.903 23.191 1.00 73.31 153 CYS A CA 1
ATOM 1085 C C . CYS A 1 153 ? -17.411 -0.315 23.825 1.00 73.31 153 CYS A C 1
ATOM 1087 O O . CYS A 1 153 ? -17.349 -1.433 23.299 1.00 73.31 153 CYS A O 1
ATOM 1089 N N . GLY A 1 154 ? -18.064 -0.103 24.953 1.00 80.38 154 GLY A N 1
ATOM 1090 C CA . GLY A 1 154 ? -18.802 -1.166 25.602 1.00 80.38 154 GLY A CA 1
ATOM 1091 C C . GLY A 1 154 ? -19.641 -0.665 26.753 1.00 80.38 154 GLY A C 1
ATOM 1092 O O . GLY A 1 154 ? -19.753 0.539 26.998 1.00 80.38 154 GLY A O 1
ATOM 1093 N N . ARG A 1 155 ? -20.199 -1.630 27.478 1.00 82.31 155 ARG A N 1
ATOM 1094 C CA . ARG A 1 155 ? -20.982 -1.414 28.692 1.00 82.31 155 ARG A CA 1
ATOM 1095 C C . ARG A 1 155 ? -20.374 -2.179 29.868 1.00 82.31 155 ARG A C 1
ATOM 1097 O O . ARG A 1 155 ? -19.8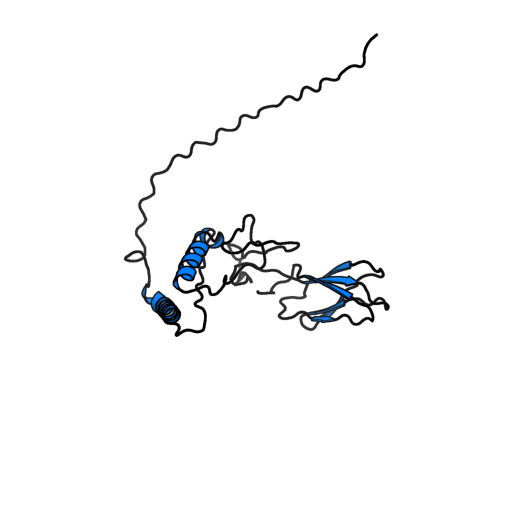46 -3.281 29.665 1.00 82.31 155 ARG A O 1
ATOM 1104 N N . PRO A 1 156 ? -20.432 -1.608 31.082 1.00 80.81 156 PRO A N 1
ATOM 1105 C CA . PRO A 1 156 ? -19.871 -2.227 32.275 1.00 80.81 156 PRO A CA 1
ATOM 1106 C C . PRO A 1 156 ? -20.587 -3.532 32.630 1.00 80.81 156 PRO A C 1
ATOM 1108 O O . PRO A 1 156 ? -21.751 -3.745 32.284 1.00 80.81 156 PRO A O 1
ATOM 1111 N N . GLY A 1 157 ? -19.877 -4.403 33.343 1.00 75.56 157 GLY A N 1
ATOM 1112 C CA . GLY A 1 157 ? -20.465 -5.576 33.979 1.00 75.56 157 GLY A CA 1
ATOM 1113 C C . GLY A 1 157 ? -21.365 -5.193 35.149 1.00 75.56 157 GLY A C 1
ATOM 1114 O O . GLY A 1 157 ? -21.277 -4.093 35.693 1.00 75.56 157 GLY A O 1
ATOM 1115 N N . ALA A 1 158 ? -22.224 -6.121 35.574 1.00 76.19 158 ALA A N 1
ATOM 1116 C CA . ALA A 1 158 ? -23.114 -5.911 36.721 1.00 76.19 158 ALA A CA 1
ATOM 1117 C C . ALA A 1 158 ? -22.351 -5.690 38.046 1.00 76.19 158 ALA A C 1
ATOM 1119 O O . ALA A 1 158 ? -22.915 -5.198 39.019 1.00 76.19 158 ALA A O 1
ATOM 1120 N N . ASP A 1 159 ? -21.071 -6.058 38.073 1.00 75.06 159 ASP A N 1
ATOM 1121 C CA . ASP A 1 159 ? -20.105 -5.854 39.151 1.00 75.06 159 ASP A CA 1
ATOM 1122 C C . ASP A 1 159 ? -19.326 -4.527 39.036 1.00 75.06 159 ASP A C 1
ATOM 1124 O O . ASP A 1 159 ? -18.411 -4.286 39.822 1.00 75.06 159 ASP A O 1
ATOM 1128 N N . GLY A 1 160 ? -19.667 -3.673 38.064 1.00 71.06 160 GLY A N 1
ATOM 1129 C CA . GLY A 1 160 ? -18.982 -2.407 37.787 1.00 71.06 160 GLY A CA 1
ATOM 1130 C C . GLY A 1 160 ? -17.645 -2.570 37.062 1.00 71.06 160 GLY A C 1
ATOM 1131 O O . GLY A 1 160 ? -16.913 -1.597 36.904 1.00 71.06 160 GLY A O 1
ATOM 1132 N N . ARG A 1 161 ? -17.295 -3.788 36.623 1.00 74.50 161 ARG A N 1
ATOM 1133 C CA . ARG A 1 161 ? -16.025 -4.044 35.938 1.00 74.50 161 ARG A CA 1
ATOM 1134 C C . ARG A 1 161 ? -16.099 -3.729 34.453 1.00 74.50 161 ARG A C 1
ATOM 1136 O O . ARG A 1 161 ? -17.087 -4.020 33.772 1.00 74.50 161 ARG A O 1
ATOM 1143 N N . GLY A 1 162 ? -15.013 -3.154 33.954 1.00 81.69 162 GLY A N 1
ATOM 1144 C CA . GLY A 1 162 ? -14.881 -2.727 32.570 1.00 81.69 162 GLY A CA 1
ATOM 1145 C C . GLY A 1 162 ? -14.221 -3.776 31.677 1.00 81.69 162 GLY A C 1
ATOM 1146 O O . GLY A 1 162 ? -14.312 -4.980 31.914 1.00 81.69 162 GLY A O 1
ATOM 1147 N N . VAL A 1 163 ? -13.530 -3.316 30.633 1.00 81.88 163 VAL A N 1
ATOM 1148 C CA . VAL A 1 163 ? -12.767 -4.186 29.719 1.00 81.88 163 VAL A CA 1
ATOM 1149 C C . VAL A 1 163 ? -11.292 -4.144 30.086 1.00 81.88 163 VAL A C 1
ATOM 1151 O O . VAL A 1 163 ? -10.689 -3.077 30.157 1.00 81.88 163 VAL A O 1
ATOM 1154 N N . LEU A 1 164 ? -10.679 -5.309 30.277 1.00 81.62 164 LEU A N 1
ATOM 1155 C CA . LEU A 1 164 ? -9.236 -5.425 30.444 1.00 81.62 164 LEU A CA 1
ATOM 1156 C C . LEU A 1 164 ? -8.560 -5.416 29.070 1.00 81.62 164 LEU A C 1
ATOM 1158 O O . LEU A 1 164 ? -8.848 -6.265 28.226 1.00 81.62 164 LEU A O 1
ATOM 1162 N N . VAL A 1 165 ? -7.631 -4.485 28.871 1.00 75.50 165 VAL A N 1
ATOM 1163 C CA . VAL A 1 165 ? -6.779 -4.395 27.683 1.00 75.50 165 VAL A CA 1
ATOM 1164 C C . VAL A 1 165 ? -5.366 -4.812 28.054 1.00 75.50 165 VAL A C 1
ATOM 1166 O O . VAL A 1 165 ? -4.730 -4.174 28.891 1.00 75.50 165 VAL A O 1
ATOM 1169 N N . GLU A 1 166 ? -4.856 -5.858 27.413 1.00 75.75 166 GLU A N 1
ATOM 1170 C CA . GLU A 1 166 ? -3.467 -6.295 27.536 1.00 75.75 166 GLU A CA 1
ATOM 1171 C C . GLU A 1 166 ? -2.695 -6.012 26.247 1.00 75.75 166 GLU A C 1
ATOM 1173 O O . GLU A 1 166 ? -3.043 -6.493 25.165 1.00 75.75 166 GLU A O 1
ATOM 1178 N N . ALA A 1 167 ? -1.603 -5.260 26.369 1.00 68.06 167 ALA A N 1
ATOM 1179 C CA . ALA A 1 167 ? -0.703 -4.941 25.269 1.00 68.06 167 ALA A CA 1
ATOM 1180 C C . ALA A 1 167 ? 0.750 -4.915 25.765 1.00 68.06 167 ALA A C 1
ATOM 1182 O O . ALA A 1 167 ? 1.070 -4.267 26.759 1.00 68.06 167 ALA A O 1
ATOM 1183 N N . GLY A 1 168 ? 1.645 -5.645 25.092 1.00 64.06 168 GLY A N 1
ATOM 1184 C CA . GLY A 1 168 ? 3.077 -5.647 25.432 1.00 64.06 168 GLY A CA 1
ATOM 1185 C C . GLY A 1 168 ? 3.412 -6.189 26.828 1.00 64.06 168 GLY A C 1
ATOM 1186 O O . GLY A 1 168 ? 4.437 -5.813 27.386 1.00 64.06 168 GLY A O 1
ATOM 1187 N N . GLY A 1 169 ? 2.555 -7.041 27.403 1.00 67.62 169 GLY A N 1
ATOM 1188 C CA . GLY A 1 169 ? 2.717 -7.582 28.760 1.00 67.62 169 GLY A CA 1
ATOM 1189 C C . GLY A 1 169 ? 2.197 -6.673 29.880 1.00 67.62 169 GLY A C 1
ATOM 1190 O O . GLY A 1 169 ? 2.334 -7.023 31.048 1.00 67.62 169 GLY A O 1
ATOM 1191 N N . VAL A 1 170 ? 1.588 -5.531 29.543 1.00 66.75 170 VAL A N 1
ATOM 1192 C CA . VAL A 1 170 ? 0.935 -4.625 30.496 1.00 66.75 170 VAL A CA 1
ATOM 1193 C C . VAL A 1 170 ? -0.578 -4.724 30.316 1.00 66.75 170 VAL A C 1
ATOM 1195 O O . VAL A 1 170 ? -1.079 -4.556 29.204 1.00 66.75 170 VAL A O 1
ATOM 1198 N N . GLY A 1 171 ? -1.294 -5.001 31.407 1.00 76.19 171 GLY A N 1
ATOM 1199 C CA . GLY A 1 171 ? -2.756 -5.015 31.460 1.00 76.19 171 GLY A CA 1
ATOM 1200 C C . GLY A 1 171 ? -3.301 -3.749 32.118 1.00 76.19 171 GLY A C 1
ATOM 1201 O O . GLY A 1 171 ? -2.815 -3.350 33.177 1.00 76.19 171 GLY A O 1
ATOM 1202 N N . ARG A 1 172 ? -4.313 -3.121 31.515 1.00 80.62 172 ARG A N 1
ATOM 1203 C CA . ARG A 1 172 ? -5.049 -1.992 32.100 1.00 80.62 172 ARG A CA 1
ATOM 1204 C C . ARG A 1 172 ? -6.548 -2.208 31.953 1.00 80.62 172 ARG A C 1
ATOM 1206 O O . ARG A 1 172 ? -7.018 -2.564 30.878 1.00 80.62 172 ARG A O 1
ATOM 1213 N N . GLU A 1 173 ? -7.293 -1.974 33.026 1.00 81.62 173 GLU A N 1
ATOM 1214 C CA . GLU A 1 173 ? -8.756 -1.980 32.989 1.00 81.62 173 GLU A CA 1
ATOM 1215 C C . GLU A 1 173 ? -9.267 -0.627 32.470 1.00 81.62 173 GLU A C 1
ATOM 1217 O O . GLU A 1 173 ? -8.843 0.434 32.939 1.00 81.62 173 GLU A O 1
ATOM 1222 N N . LEU A 1 174 ? -10.127 -0.671 31.451 1.00 81.38 174 LEU A N 1
ATOM 1223 C CA . LEU A 1 174 ? -10.840 0.475 30.899 1.00 81.38 174 LEU A CA 1
ATOM 1224 C C . LEU A 1 174 ? -12.185 0.614 31.596 1.00 81.38 174 LEU A C 1
ATOM 1226 O O . LEU A 1 174 ? -13.039 -0.259 31.468 1.00 81.38 174 LEU A O 1
ATOM 1230 N N . ASP A 1 175 ? -12.369 1.737 32.277 1.00 82.06 175 ASP A N 1
ATOM 1231 C CA 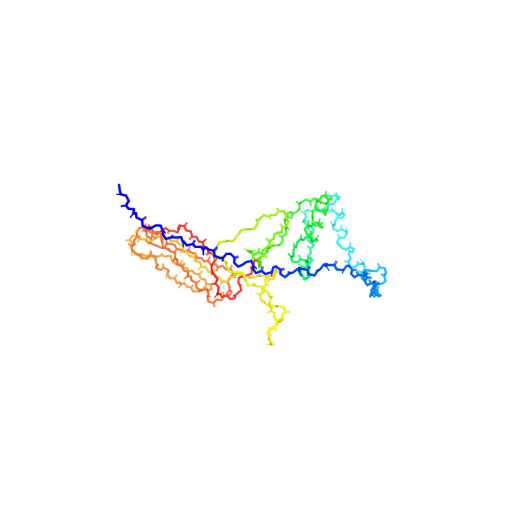. ASP A 1 175 ? -13.618 2.088 32.942 1.00 82.06 175 ASP A CA 1
ATOM 1232 C C . ASP A 1 175 ? -14.703 2.491 31.923 1.00 82.06 175 ASP A C 1
ATOM 1234 O O . ASP A 1 175 ? -14.577 3.500 31.212 1.00 82.06 175 ASP A O 1
ATOM 1238 N N . LEU A 1 176 ? -15.770 1.689 31.864 1.00 81.25 176 LEU A N 1
ATOM 1239 C CA . L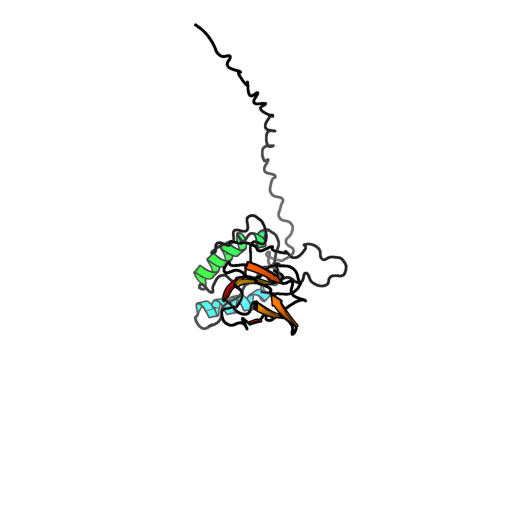EU A 1 176 ? -16.938 1.881 30.997 1.00 81.25 176 LEU A CA 1
ATOM 1240 C C . LEU A 1 176 ? -18.097 2.606 31.712 1.00 81.25 176 LEU A C 1
ATOM 1242 O O . LEU A 1 176 ? -19.179 2.733 31.142 1.00 81.25 176 LEU A O 1
ATOM 1246 N N . GLY A 1 177 ? -17.860 3.132 32.919 1.00 78.31 177 GLY A N 1
ATOM 1247 C CA . GLY A 1 177 ? -18.850 3.813 33.750 1.00 78.31 177 GLY A CA 1
ATOM 1248 C C . GLY A 1 177 ? -19.842 2.851 34.401 1.00 78.31 177 GLY A C 1
ATOM 1249 O O . GLY A 1 177 ? -19.610 1.650 34.467 1.00 78.31 177 GLY A O 1
ATOM 1250 N N . ASP A 1 178 ? -20.974 3.392 34.856 1.00 74.12 178 ASP A N 1
ATOM 1251 C CA . ASP A 1 178 ? -21.900 2.681 35.756 1.00 74.12 178 ASP A CA 1
ATOM 1252 C C . ASP A 1 178 ? -23.285 2.458 35.106 1.00 74.12 178 ASP A C 1
ATOM 1254 O O . ASP A 1 178 ? -24.221 1.957 35.730 1.00 74.12 178 ASP A O 1
ATOM 1258 N N . GLY A 1 179 ? -23.448 2.902 33.853 1.00 67.25 179 GLY A N 1
ATOM 1259 C CA . GLY A 1 179 ? -24.728 2.981 33.146 1.00 67.25 179 GLY A CA 1
ATOM 1260 C C . GLY A 1 179 ? -24.910 1.925 32.054 1.00 67.25 179 GLY A C 1
ATOM 1261 O O . GLY A 1 179 ? -23.961 1.330 31.562 1.00 67.25 179 GLY A O 1
ATOM 1262 N N . GLY A 1 180 ? -26.156 1.722 31.613 1.00 69.38 180 GLY A N 1
ATOM 1263 C CA . GLY A 1 180 ? -26.492 0.791 30.523 1.00 69.38 180 GLY A CA 1
ATOM 1264 C C . GLY A 1 180 ? -26.238 1.324 29.105 1.00 69.38 180 GLY A C 1
ATOM 1265 O O . GLY A 1 180 ? -26.613 0.663 28.137 1.00 69.38 180 GLY A O 1
ATOM 1266 N N . THR A 1 181 ? -25.664 2.519 28.967 1.00 75.50 181 THR A N 1
ATOM 1267 C CA . THR A 1 181 ? -25.352 3.164 27.683 1.00 75.50 181 THR A CA 1
ATOM 1268 C C . THR A 1 181 ? -23.928 2.846 27.246 1.00 75.50 181 THR A C 1
ATOM 1270 O O . THR A 1 181 ? -23.036 2.798 28.085 1.00 75.50 181 THR A O 1
ATOM 1273 N N . GLU A 1 182 ? -23.712 2.671 25.943 1.00 78.69 182 GLU A N 1
ATOM 1274 C CA . GLU A 1 182 ? -22.377 2.471 25.368 1.00 78.69 182 GLU A CA 1
ATOM 1275 C C . GLU A 1 182 ? -21.448 3.647 25.707 1.00 78.69 182 GLU A C 1
ATOM 1277 O O . GLU A 1 182 ? -21.796 4.814 25.502 1.00 78.69 182 GLU A O 1
ATOM 1282 N N . VAL A 1 183 ? -20.257 3.330 26.219 1.00 79.12 183 VAL A N 1
ATOM 1283 C CA . VAL A 1 183 ? -19.192 4.295 26.500 1.00 79.12 183 VAL A CA 1
ATOM 1284 C C . VAL A 1 183 ? -17.945 3.889 25.739 1.00 79.12 183 VAL A C 1
ATOM 1286 O O . VAL A 1 183 ? -17.516 2.739 25.788 1.00 79.12 183 VAL A O 1
ATOM 1289 N N . CYS A 1 184 ? -17.343 4.861 25.064 1.00 76.31 184 CYS A N 1
ATOM 1290 C CA . CYS A 1 184 ? -16.166 4.681 24.231 1.00 76.31 184 CYS A CA 1
ATOM 1291 C C . CYS A 1 184 ? -14.930 5.234 24.945 1.00 76.31 184 CYS A C 1
ATOM 1293 O O . CYS A 1 184 ? -14.915 6.388 25.385 1.00 76.31 184 CYS A O 1
ATOM 1295 N N . ARG A 1 185 ? -13.896 4.402 25.085 1.00 76.31 185 ARG A N 1
ATOM 1296 C CA . ARG A 1 185 ? -12.633 4.738 25.747 1.00 76.31 185 ARG A CA 1
ATOM 1297 C C . ARG A 1 185 ? -11.455 4.436 24.841 1.00 76.31 185 ARG A C 1
ATOM 1299 O O . ARG A 1 185 ? -11.405 3.392 24.201 1.00 76.31 185 ARG A O 1
ATOM 1306 N N . GLU A 1 186 ? -10.484 5.333 24.852 1.00 69.25 186 GLU A N 1
ATOM 1307 C CA . GLU A 1 186 ? -9.226 5.175 24.135 1.00 69.25 186 GLU A CA 1
ATOM 1308 C C . GLU A 1 186 ? -8.092 4.846 25.111 1.00 69.25 186 GLU A C 1
ATOM 1310 O O . GLU A 1 186 ? -8.049 5.347 26.241 1.00 69.25 186 GLU A O 1
ATOM 1315 N N . LEU A 1 187 ? -7.162 4.002 24.666 1.00 68.12 187 LEU A N 1
ATOM 1316 C CA . LEU A 1 187 ? -5.926 3.712 25.372 1.00 68.12 187 LEU A CA 1
ATOM 1317 C C . LEU A 1 187 ? -4.724 3.948 24.460 1.00 68.12 187 LEU A C 1
ATOM 1319 O O . LEU A 1 187 ? -4.491 3.206 23.504 1.00 68.12 187 LEU A O 1
ATOM 1323 N N . ALA A 1 188 ? -3.882 4.904 24.851 1.00 63.12 188 ALA A N 1
ATOM 1324 C CA . ALA A 1 188 ? -2.549 5.032 24.283 1.00 63.12 188 ALA A CA 1
ATOM 1325 C C . ALA A 1 188 ? -1.724 3.776 24.609 1.00 63.12 188 ALA A C 1
ATOM 1327 O O . ALA A 1 188 ? -1.533 3.419 25.777 1.00 63.12 188 ALA A O 1
ATOM 1328 N N . LEU A 1 189 ? -1.227 3.103 23.572 1.00 65.12 189 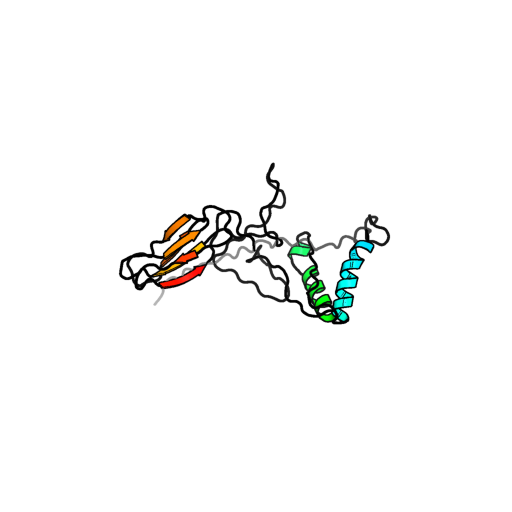LEU A N 1
ATOM 1329 C CA . LEU A 1 189 ? -0.360 1.941 23.736 1.00 65.12 189 LEU A CA 1
ATOM 1330 C C . LEU A 1 189 ? 1.041 2.379 24.194 1.00 65.12 189 LEU A C 1
ATOM 1332 O O . LEU A 1 189 ? 1.550 3.398 23.729 1.00 65.12 189 LEU A O 1
ATOM 1336 N N . PRO A 1 190 ? 1.729 1.597 25.046 1.00 57.44 190 PRO A N 1
ATOM 1337 C CA . PRO A 1 190 ? 3.050 1.972 25.556 1.00 57.44 190 PRO A CA 1
ATOM 1338 C C . PRO A 1 190 ? 4.165 1.933 24.487 1.00 57.44 190 PRO A C 1
ATOM 1340 O O . PRO A 1 190 ? 5.299 2.320 24.764 1.00 57.44 190 PRO A O 1
ATOM 1343 N N . GLY A 1 191 ? 3.871 1.470 23.264 1.00 55.00 191 GLY A N 1
ATOM 1344 C CA . GLY A 1 191 ? 4.810 1.384 22.144 1.00 55.00 191 GLY A CA 1
ATOM 1345 C C . GLY A 1 191 ? 4.299 0.497 20.994 1.00 55.00 191 GLY A C 1
ATOM 1346 O O . GLY A 1 191 ? 3.114 0.168 20.967 1.00 55.00 191 GLY A O 1
ATOM 1347 N N . PRO A 1 192 ? 5.183 0.071 20.069 1.00 53.88 192 PRO A N 1
ATOM 1348 C CA . PRO A 1 192 ? 4.862 -0.855 18.976 1.00 53.88 192 PRO A CA 1
ATOM 1349 C C . PRO A 1 192 ? 4.343 -2.195 19.502 1.00 53.88 192 PRO A C 1
ATOM 1351 O O . PRO A 1 192 ? 5.044 -2.845 20.277 1.00 53.88 192 PRO A O 1
ATOM 1354 N N . MET A 1 193 ? 3.173 -2.653 19.049 1.00 57.00 193 MET A N 1
ATOM 1355 C CA . MET A 1 193 ? 2.588 -3.922 19.505 1.00 57.00 193 MET A CA 1
ATOM 1356 C C . MET A 1 193 ? 2.351 -4.884 18.342 1.00 57.00 193 MET A C 1
ATOM 1358 O O . MET A 1 193 ? 1.884 -4.486 17.279 1.00 57.00 193 MET A O 1
ATOM 1362 N N . ARG A 1 194 ? 2.650 -6.172 18.564 1.00 55.22 194 ARG A N 1
ATOM 1363 C CA . ARG A 1 194 ? 2.307 -7.271 17.638 1.00 55.22 194 ARG A CA 1
ATOM 1364 C C . ARG A 1 194 ? 0.912 -7.848 17.888 1.00 55.22 194 ARG A C 1
ATOM 1366 O O . ARG A 1 194 ? 0.355 -8.488 17.006 1.00 55.22 194 ARG A O 1
ATOM 1373 N N . SER A 1 195 ? 0.378 -7.658 19.093 1.00 56.72 195 SER A N 1
ATOM 1374 C CA . SER A 1 195 ? -0.930 -8.160 19.513 1.00 56.72 195 SER A CA 1
ATOM 1375 C C . SER A 1 195 ? -1.487 -7.327 20.664 1.00 56.72 195 SER A C 1
ATOM 1377 O O . SER A 1 195 ? -0.728 -6.924 21.549 1.00 56.72 195 SER A O 1
ATOM 1379 N N . VAL A 1 196 ? -2.805 -7.145 20.677 1.00 64.44 196 VAL A N 1
ATOM 1380 C CA . VAL A 1 196 ? -3.579 -6.563 21.781 1.00 64.44 196 VAL A CA 1
ATOM 1381 C C . VAL A 1 196 ? -4.674 -7.567 22.138 1.00 64.44 196 VAL A C 1
ATOM 1383 O O . VAL A 1 196 ? -5.339 -8.080 21.236 1.00 64.44 196 VAL A O 1
ATOM 1386 N N . ARG A 1 197 ? -4.841 -7.890 23.424 1.00 74.75 197 ARG A N 1
ATOM 1387 C CA . ARG A 1 197 ? -5.905 -8.777 23.921 1.00 74.75 197 ARG A CA 1
ATOM 1388 C C . ARG A 1 197 ? -6.918 -7.960 24.711 1.00 74.75 197 ARG A C 1
ATOM 1390 O O . ARG A 1 197 ? -6.540 -7.178 25.575 1.00 74.75 197 ARG A O 1
ATOM 1397 N N . LEU A 1 198 ? -8.194 -8.184 24.423 1.00 76.56 198 LEU A N 1
ATOM 1398 C CA . LEU A 1 198 ? -9.318 -7.621 25.161 1.00 76.56 198 LEU A CA 1
ATOM 1399 C C . LEU A 1 198 ? -10.019 -8.747 25.916 1.00 76.56 198 LEU A C 1
ATOM 1401 O O . LEU A 1 198 ? -10.364 -9.766 25.316 1.00 76.56 198 LEU A O 1
ATOM 1405 N N . THR A 1 199 ? -10.226 -8.560 27.214 1.00 81.88 199 THR A N 1
ATOM 1406 C CA . TH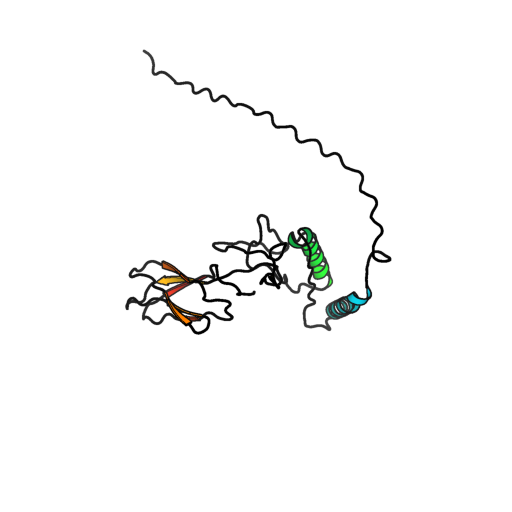R A 1 199 ? -10.927 -9.509 28.080 1.00 81.88 199 THR A CA 1
ATOM 1407 C C . THR A 1 199 ? -12.050 -8.770 28.796 1.00 81.88 199 THR A C 1
ATOM 1409 O O . THR A 1 199 ? -11.829 -7.692 29.339 1.00 81.88 199 THR A O 1
ATOM 1412 N N . ALA A 1 200 ? -13.247 -9.350 28.813 1.00 80.88 200 ALA A N 1
ATOM 1413 C CA . ALA A 1 200 ? -14.395 -8.864 29.573 1.00 80.88 200 ALA A CA 1
ATOM 1414 C C . ALA A 1 200 ? -14.560 -9.753 30.823 1.00 80.88 200 ALA A C 1
ATOM 1416 O O . ALA A 1 200 ? -15.167 -10.819 30.728 1.00 80.88 200 ALA A O 1
ATOM 1417 N N . PRO A 1 201 ? -13.926 -9.412 31.962 1.00 73.94 201 PRO A N 1
ATOM 1418 C CA . PRO A 1 201 ? -13.849 -10.302 33.120 1.00 73.94 201 PRO A CA 1
ATOM 1419 C C . PRO A 1 201 ? -15.110 -10.296 33.999 1.00 73.94 201 PRO A C 1
ATOM 1421 O O . PRO A 1 201 ? -15.272 -11.215 34.800 1.00 73.94 201 PRO A O 1
ATOM 1424 N N . GLY A 1 202 ? -15.957 -9.266 33.895 1.00 73.25 202 GLY A N 1
ATOM 1425 C CA . GLY A 1 202 ? -17.179 -9.116 34.686 1.00 73.25 202 GLY A CA 1
ATOM 1426 C C . GLY A 1 202 ? -18.370 -9.863 34.087 1.00 73.25 202 GLY A C 1
ATOM 1427 O O . GLY A 1 202 ? -18.511 -9.993 32.867 1.00 73.25 202 GLY A O 1
ATOM 1428 N N . VAL A 1 203 ? -19.268 -10.351 34.946 1.00 74.94 203 VAL A N 1
ATOM 1429 C CA . VAL A 1 203 ? -20.530 -10.955 34.495 1.00 74.94 203 VAL A CA 1
ATOM 1430 C C . VAL A 1 203 ? -21.418 -9.850 33.921 1.00 74.94 203 VAL A C 1
ATOM 1432 O O . VAL A 1 203 ? -21.831 -8.935 34.632 1.00 74.94 203 VAL A O 1
ATOM 1435 N N . GLY A 1 204 ? -21.717 -9.940 32.624 1.00 71.56 204 GLY A N 1
ATOM 1436 C CA . GLY A 1 204 ? -22.552 -8.967 31.914 1.00 71.56 204 GLY A CA 1
ATOM 1437 C C . GLY A 1 204 ? -21.791 -7.824 31.239 1.00 71.56 204 GLY A C 1
ATOM 1438 O O . GLY A 1 204 ? -22.437 -7.004 30.595 1.00 71.56 204 GLY A O 1
ATOM 1439 N N . THR A 1 205 ? -20.456 -7.776 31.324 1.00 74.81 205 THR A N 1
ATOM 1440 C CA . THR A 1 205 ? -19.654 -6.827 30.537 1.00 74.81 205 THR A CA 1
ATOM 1441 C C . THR A 1 205 ? -19.818 -7.142 29.049 1.00 74.81 205 THR A C 1
ATOM 1443 O O . THR A 1 205 ? -19.613 -8.284 28.626 1.00 74.81 205 THR A O 1
ATOM 1446 N N . VAL A 1 206 ? -20.157 -6.134 28.241 1.00 74.56 206 VAL A N 1
ATOM 1447 C CA . VAL A 1 206 ? -20.325 -6.284 26.787 1.00 74.56 206 VAL A CA 1
ATOM 1448 C C . VAL A 1 206 ? -19.322 -5.395 26.064 1.00 74.56 206 VAL A C 1
ATOM 1450 O O . VAL A 1 206 ? -19.255 -4.194 26.312 1.00 74.56 206 VAL A O 1
ATOM 1453 N N . ILE A 1 207 ? -18.552 -5.996 25.155 1.00 74.44 207 ILE A N 1
ATOM 1454 C CA . ILE A 1 207 ? -17.751 -5.268 24.166 1.00 74.44 207 ILE A CA 1
ATOM 1455 C C . ILE A 1 207 ? -18.651 -5.067 22.949 1.00 74.44 207 ILE A C 1
ATOM 1457 O O . ILE A 1 207 ? -18.904 -6.019 22.211 1.00 74.44 207 ILE A O 1
ATOM 1461 N N . ASP A 1 208 ? -19.164 -3.851 22.775 1.00 71.44 208 ASP A N 1
ATOM 1462 C CA . ASP A 1 208 ? -20.070 -3.516 21.674 1.00 71.44 208 ASP A CA 1
ATOM 1463 C C . ASP A 1 208 ? -19.271 -3.245 20.383 1.00 71.44 208 ASP A C 1
ATOM 1465 O O . ASP A 1 208 ? -19.645 -3.709 19.303 1.00 71.44 208 ASP A O 1
ATOM 1469 N N . SER A 1 209 ? -18.114 -2.577 20.485 1.00 58.59 209 SER A N 1
ATOM 1470 C CA . SER A 1 209 ? -17.186 -2.422 19.360 1.00 58.59 209 SER A CA 1
ATOM 1471 C C . SER A 1 209 ? -15.730 -2.207 19.790 1.00 58.59 209 SER A C 1
ATOM 1473 O O . SER A 1 209 ? -15.426 -1.778 20.904 1.00 58.59 209 SER A O 1
ATOM 1475 N N . VAL A 1 210 ? -14.804 -2.524 18.882 1.00 52.59 210 VAL A N 1
ATOM 1476 C CA . VAL A 1 210 ? -13.358 -2.320 19.045 1.00 52.59 210 VAL A CA 1
ATOM 1477 C C . VAL A 1 210 ? -12.852 -1.568 17.822 1.00 52.59 210 VAL A C 1
ATOM 1479 O O . VAL A 1 210 ? -13.090 -2.006 16.695 1.00 52.59 210 VAL A O 1
ATOM 1482 N N . TRP A 1 211 ? -12.136 -0.467 18.025 1.00 50.41 211 TRP A N 1
ATOM 1483 C CA . TRP A 1 211 ? -11.420 0.238 16.963 1.00 50.41 211 TRP A CA 1
ATOM 1484 C C . TRP A 1 211 ? -9.960 0.449 17.342 1.00 50.41 211 TRP A C 1
ATOM 1486 O O . TRP A 1 211 ? -9.524 0.220 18.466 1.00 50.41 211 TRP A O 1
ATOM 1496 N N . LEU A 1 212 ? -9.171 0.846 16.358 1.00 54.19 212 LEU A N 1
ATOM 1497 C CA . LEU A 1 212 ? -7.792 1.250 16.553 1.00 54.19 212 LEU A CA 1
ATOM 1498 C C . LEU A 1 212 ? -7.741 2.768 16.358 1.00 54.19 212 LEU A C 1
ATOM 1500 O O . LEU A 1 212 ? -8.153 3.240 15.302 1.00 54.19 212 LEU A O 1
ATOM 1504 N N . ASP A 1 213 ? -7.318 3.511 17.382 1.00 42.34 213 ASP A N 1
ATOM 1505 C CA . ASP A 1 213 ? -7.284 4.985 17.426 1.00 42.34 213 ASP A CA 1
ATOM 1506 C C . ASP A 1 213 ? -5.913 5.478 17.877 1.00 42.34 213 ASP A C 1
ATOM 1508 O O . ASP A 1 213 ? -5.318 4.843 18.722 1.00 42.34 213 ASP A O 1
ATOM 1512 N N . GLY A 1 214 ? -5.366 6.534 17.292 1.00 48.75 214 GLY A N 1
ATOM 1513 C CA . GLY A 1 214 ? -3.923 6.807 17.207 1.00 48.75 214 GLY A CA 1
ATOM 1514 C C . GLY A 1 214 ? -3.024 6.889 18.476 1.00 48.75 214 GLY A C 1
ATOM 1515 O O . GLY A 1 214 ? -3.392 6.749 19.630 1.00 48.75 214 GLY A O 1
ATOM 1516 N N . ALA A 1 215 ? -1.757 7.193 18.177 1.00 37.72 215 ALA A N 1
ATOM 1517 C CA . ALA A 1 215 ? -0.667 7.781 18.972 1.00 37.72 215 ALA A CA 1
ATOM 1518 C C . ALA A 1 215 ? 0.227 6.962 19.956 1.00 37.72 215 ALA A C 1
ATOM 1520 O O . ALA A 1 215 ? 0.526 7.413 21.055 1.00 37.72 215 ALA A O 1
ATOM 1521 N N . ALA A 1 216 ? 0.863 5.876 19.502 1.00 33.53 216 ALA A N 1
ATOM 1522 C CA . ALA A 1 216 ? 2.251 5.483 19.763 1.00 33.53 216 ALA A CA 1
ATOM 1523 C C . ALA A 1 216 ? 2.839 4.648 18.600 1.00 33.53 216 ALA A C 1
ATOM 1525 O O . ALA A 1 216 ? 2.174 3.838 17.959 1.00 33.53 216 ALA A O 1
ATOM 1526 N N . ARG A 1 217 ? 4.124 4.879 18.301 1.00 36.91 217 ARG A N 1
ATOM 1527 C CA . ARG A 1 217 ? 4.880 4.295 17.174 1.00 36.91 217 ARG A CA 1
ATOM 1528 C C . ARG A 1 217 ? 4.690 2.776 17.064 1.00 36.91 217 ARG A C 1
ATOM 1530 O O . ARG A 1 217 ? 4.890 2.093 18.051 1.00 36.91 217 ARG A O 1
ATOM 1537 N N . GLY A 1 218 ? 4.516 2.257 15.845 1.00 37.81 218 GLY A N 1
ATOM 1538 C CA . GLY A 1 218 ? 4.973 0.910 15.475 1.00 37.81 218 GLY A CA 1
ATOM 1539 C C . GLY A 1 218 ? 3.937 -0.209 15.352 1.00 37.81 218 GLY A C 1
ATOM 1540 O O . GLY A 1 218 ? 4.327 -1.374 15.377 1.00 37.81 218 GLY A O 1
ATOM 1541 N N . VAL A 1 219 ? 2.661 0.108 15.135 1.00 37.00 219 VAL A N 1
ATOM 1542 C CA . VAL A 1 219 ? 1.777 -0.847 14.453 1.00 37.00 219 VAL A CA 1
ATOM 1543 C C . VAL A 1 219 ? 2.016 -0.705 12.948 1.00 37.00 219 VAL A C 1
ATOM 1545 O O . VAL A 1 219 ? 1.758 0.343 12.357 1.00 37.00 219 VAL A O 1
ATOM 1548 N N . VAL A 1 220 ? 2.607 -1.742 12.354 1.00 34.66 220 VAL A N 1
ATOM 1549 C CA . VAL A 1 220 ? 2.846 -1.866 10.911 1.00 34.66 220 VAL A CA 1
ATOM 1550 C C . VAL A 1 220 ? 1.780 -2.807 10.364 1.00 34.66 220 VAL A C 1
ATOM 1552 O O . VAL A 1 220 ? 1.676 -3.934 10.849 1.00 34.66 220 VAL A O 1
ATOM 1555 N N . VAL A 1 221 ? 1.010 -2.344 9.379 1.00 34.59 221 VAL A N 1
ATOM 1556 C CA . VAL A 1 221 ? 0.185 -3.195 8.508 1.00 34.59 221 VAL A CA 1
ATOM 1557 C C . VAL A 1 221 ? 0.811 -3.190 7.122 1.00 34.59 221 VAL A C 1
ATOM 1559 O O . VAL A 1 221 ? 1.224 -2.091 6.679 1.00 34.59 221 VAL A O 1
#

pLDDT: mean 74.88, std 16.75, range [33.53, 97.56]

Foldseek 3Di:
DDDDDDDDPDPPPPPDPPPPDDPDDDDPDDDDDDAPDVVNDDPVVVCVVVVVQLVCLLVVVDPDDRDDDDDDDPVVQLQPVVVVVLVVSCVRRNDPDDDDDAPADQDPPNDHPPDDGDDDQFDKDFQDPDDDPPDPDSLAASSRIDFAFKKFKWAAAPVQFAKWKDWPNDIDTDRQDDDPDIDMDTDGGPAATPDMDIDRPHHHIDGPDMDTHHDHGHDYD

Secondary structure (DSSP, 8-state):
-------------------PPPPP--PPPPPPPPPSSGGG-S-GGGGHHHHHHHHHHHTT---SPPP-----SHHHHT-HHHHHHHHHHHHHH---------SS--STT---TTS----SS---EEPPSSPPTT-S-----TTSEEB--EEEEEE--TTS--EEEEETTEEEEE---SSSS-EEEEE--SS--S-EEEE--STT-EEEEEE----SS-B--

Sequence (221 aa):
MRAAPGALIAILLSAAPVAAQTSYVATPPLEPGAGVCPGGLCQPEALAGVFAALAATEAGTRDRPVHILQIGDSHTAGDRITGKLRVDLQQRFGRAGRGVMPPGLPYDGYAPYQVTVAQRGWVMENAPLQPPAGAPTPRTGLAGVRATGVGVCGRPGADGRGVLVEAGGVGRELDLGDGGTEVCRELALPGPMRSVRLTAPGVGTVIDSVWLDGAARGVVV

Radius of gyration: 28.05 Å; chains: 1; bounding box: 76×78×66 Å